Protein AF-A0A8S2Z5L6-F1 (afdb_monomer_lite)

pLDDT: mean 80.82, std 18.21, range [34.44, 97.81]

Radius of gyration: 19.52 Å; chains: 1; bounding box: 41×53×60 Å

Structure (mmCIF, N/CA/C/O backbone):
data_AF-A0A8S2Z5L6-F1
#
_entry.id   AF-A0A8S2Z5L6-F1
#
loop_
_atom_site.group_PDB
_atom_site.id
_atom_site.type_symbol
_atom_site.label_atom_id
_atom_site.label_alt_id
_atom_site.label_comp_id
_atom_site.label_asym_id
_atom_site.label_entity_id
_atom_site.label_seq_id
_atom_site.pdbx_PDB_ins_code
_atom_site.Cartn_x
_atom_site.Cartn_y
_atom_site.Cartn_z
_atom_site.occupancy
_atom_site.B_iso_or_equiv
_atom_site.auth_seq_id
_atom_site.auth_comp_id
_atom_site.auth_asym_id
_atom_site.auth_atom_id
_atom_site.pdbx_PDB_model_num
ATOM 1 N N . MET A 1 1 ? 10.406 -1.234 -2.426 1.00 42.19 1 MET A N 1
ATOM 2 C CA . MET A 1 1 ? 9.432 -0.131 -2.384 1.00 42.19 1 MET A CA 1
ATOM 3 C C . MET A 1 1 ? 9.607 0.578 -1.059 1.00 42.19 1 MET A C 1
ATOM 5 O O . MET A 1 1 ? 9.587 -0.111 -0.045 1.00 42.19 1 MET A O 1
ATOM 9 N N . SER A 1 2 ? 9.887 1.884 -1.085 1.00 38.84 2 SER A N 1
ATOM 10 C CA . SER A 1 2 ? 10.079 2.681 0.126 1.00 38.84 2 SER A CA 1
ATOM 11 C C . SER A 1 2 ? 8.952 3.668 0.305 1.00 38.84 2 SER A C 1
ATOM 13 O O . SER A 1 2 ? 8.712 4.474 -0.586 1.00 38.84 2 SER A O 1
ATOM 15 N N . VAL A 1 3 ? 8.268 3.589 1.445 1.00 44.12 3 VAL A N 1
ATOM 16 C CA . VAL A 1 3 ? 7.054 4.354 1.717 1.00 44.12 3 VAL A CA 1
ATOM 17 C C . VAL A 1 3 ? 7.203 5.098 3.050 1.00 44.12 3 VAL A C 1
ATOM 19 O O . VAL A 1 3 ? 7.199 4.486 4.115 1.00 44.12 3 VAL A O 1
ATOM 22 N N . ILE A 1 4 ? 7.339 6.427 3.014 1.00 43.84 4 ILE A N 1
ATOM 23 C CA . ILE A 1 4 ? 7.211 7.311 4.196 1.00 43.84 4 ILE A CA 1
ATOM 24 C C . ILE A 1 4 ? 5.857 8.011 4.182 1.00 43.84 4 ILE A C 1
ATOM 26 O O . ILE A 1 4 ? 5.378 8.333 3.116 1.00 43.84 4 ILE A O 1
ATOM 30 N N . SER A 1 5 ? 5.265 8.370 5.326 1.00 43.22 5 SER A N 1
ATOM 31 C CA . SER A 1 5 ? 4.208 9.397 5.337 1.00 43.22 5 SER A CA 1
ATOM 32 C C . SER A 1 5 ? 4.263 10.350 6.539 1.00 43.22 5 SER A C 1
ATOM 34 O O . SER A 1 5 ? 4.632 9.936 7.641 1.00 43.22 5 SER A O 1
ATOM 36 N N . GLN A 1 6 ? 3.838 11.617 6.375 1.00 38.56 6 GLN A N 1
ATOM 37 C CA . GLN A 1 6 ? 3.857 12.703 7.391 1.00 38.56 6 GLN A CA 1
ATOM 38 C C . GLN A 1 6 ? 2.446 13.221 7.753 1.00 38.56 6 GLN A C 1
ATOM 40 O O . GLN A 1 6 ? 1.768 13.722 6.888 1.00 38.56 6 GLN A O 1
ATOM 45 N N . SER A 1 7 ? 1.976 13.138 9.000 1.00 43.06 7 SER A N 1
ATOM 46 C CA . SER A 1 7 ? 0.548 13.284 9.397 1.00 43.06 7 SER A CA 1
ATOM 47 C C . SER A 1 7 ? 0.010 14.717 9.697 1.00 43.06 7 SER A C 1
ATOM 49 O O . SER A 1 7 ? 0.726 15.509 10.297 1.00 43.06 7 SER A O 1
ATOM 51 N N . SER A 1 8 ? -1.283 14.981 9.376 1.00 40.06 8 SER A N 1
ATOM 52 C CA . SER A 1 8 ? -2.145 16.157 9.739 1.00 40.06 8 SER A CA 1
ATOM 53 C C . SER A 1 8 ? -3.203 15.789 10.793 1.00 40.06 8 SER A C 1
ATOM 55 O O . SER A 1 8 ? -3.323 14.596 11.076 1.00 40.06 8 SER A O 1
ATOM 57 N N . PRO A 1 9 ? -4.017 16.738 11.322 1.00 42.56 9 PRO A N 1
ATOM 58 C CA . PRO A 1 9 ? -5.006 16.506 12.382 1.00 42.56 9 PRO A CA 1
ATOM 59 C C . PRO A 1 9 ? -6.151 15.505 12.119 1.00 42.56 9 PRO A C 1
ATOM 61 O O . PRO A 1 9 ? -6.973 15.325 13.013 1.00 42.56 9 PRO A O 1
ATOM 64 N N . PHE A 1 10 ? -6.241 14.847 10.959 1.00 48.53 10 PHE A N 1
ATOM 65 C CA . PHE A 1 10 ? -7.301 13.863 10.676 1.00 48.53 10 PHE A CA 1
ATOM 66 C C . PHE A 1 10 ? -6.763 12.430 10.594 1.00 48.53 10 PHE A C 1
ATOM 68 O O . PHE A 1 10 ? -5.659 12.220 10.079 1.00 48.53 10 PHE A O 1
ATOM 75 N N . ALA A 1 11 ? -7.545 11.477 11.122 1.00 55.22 11 ALA A N 1
ATOM 76 C CA . ALA A 1 11 ? -7.340 10.045 10.917 1.00 55.22 11 ALA A CA 1
ATOM 77 C C . ALA A 1 11 ? -7.534 9.708 9.437 1.00 55.22 11 ALA A C 1
ATOM 79 O O . ALA A 1 11 ? -8.255 10.429 8.757 1.00 55.22 11 ALA A O 1
ATOM 80 N N . ARG A 1 12 ? -6.844 8.683 8.941 1.00 70.00 12 ARG A N 1
ATOM 81 C CA . ARG A 1 12 ? -6.795 8.405 7.500 1.00 70.00 12 ARG A CA 1
ATOM 82 C C . ARG A 1 12 ? -6.611 6.944 7.206 1.00 70.00 12 ARG A C 1
ATOM 84 O O . ARG A 1 12 ? -5.711 6.319 7.776 1.00 70.00 12 ARG A O 1
ATOM 91 N N . GLN A 1 13 ? -7.443 6.455 6.298 1.00 73.88 13 GLN A N 1
ATOM 92 C CA . GLN A 1 13 ? -7.550 5.041 5.998 1.00 73.88 13 GLN A CA 1
ATOM 93 C C . GLN A 1 13 ? -6.941 4.679 4.647 1.00 73.88 13 GLN A C 1
ATOM 95 O O . GLN A 1 13 ? -7.121 5.357 3.632 1.00 73.88 13 GLN A O 1
ATOM 100 N N . PHE A 1 14 ? -6.221 3.565 4.653 1.00 82.88 14 PHE A N 1
ATOM 101 C CA . PHE A 1 14 ? -5.589 2.998 3.475 1.00 82.88 14 PHE A CA 1
ATOM 102 C C . PHE A 1 14 ? -5.749 1.491 3.503 1.00 82.88 14 PHE A C 1
ATOM 104 O O . PHE A 1 14 ? -5.557 0.884 4.561 1.00 82.88 14 PHE A O 1
ATOM 111 N N . LEU A 1 15 ? -6.017 0.897 2.347 1.00 78.94 15 LEU A N 1
ATOM 112 C CA . LEU A 1 15 ? -5.885 -0.541 2.147 1.00 78.94 15 LEU A CA 1
ATOM 113 C C . LEU A 1 15 ? -4.549 -0.813 1.482 1.00 78.94 15 LEU A C 1
ATOM 115 O O . LEU A 1 15 ? -4.172 -0.136 0.534 1.00 78.94 15 LEU A O 1
ATOM 119 N N . CYS A 1 16 ? -3.824 -1.788 2.002 1.00 86.62 16 CYS A N 1
ATOM 120 C CA . CYS A 1 16 ? -2.522 -2.177 1.500 1.00 86.62 16 CYS A CA 1
ATOM 121 C C . CYS A 1 16 ? -2.450 -3.697 1.470 1.00 86.62 16 CYS A C 1
ATOM 123 O O . CYS A 1 16 ? -2.758 -4.367 2.460 1.00 86.62 16 CYS A O 1
ATOM 125 N N . THR A 1 17 ? -2.072 -4.262 0.330 1.00 83.38 17 THR A N 1
ATOM 126 C CA . THR A 1 17 ? -1.821 -5.698 0.220 1.00 83.38 17 THR A CA 1
ATOM 127 C C . THR A 1 17 ? -0.569 -5.957 -0.592 1.00 83.38 17 THR A C 1
ATOM 129 O O . THR A 1 17 ? -0.400 -5.424 -1.686 1.00 83.38 17 THR A O 1
ATOM 132 N N . ILE A 1 18 ? 0.302 -6.801 -0.047 1.00 88.50 18 ILE A N 1
ATOM 133 C CA . ILE A 1 18 ? 1.470 -7.317 -0.749 1.00 88.50 18 ILE A CA 1
ATOM 134 C C . ILE A 1 18 ? 1.056 -8.585 -1.471 1.00 88.50 18 ILE A C 1
ATOM 136 O O . ILE A 1 18 ? 0.646 -9.558 -0.839 1.00 88.50 18 ILE A O 1
ATOM 140 N N . PHE A 1 19 ? 1.196 -8.576 -2.787 1.00 90.25 19 PHE A N 1
ATOM 141 C CA . PHE A 1 19 ? 0.978 -9.725 -3.641 1.00 90.25 19 PHE A CA 1
ATOM 142 C C . PHE A 1 19 ? 2.306 -10.307 -4.096 1.00 90.25 19 PHE A C 1
ATOM 144 O O . PHE A 1 19 ? 3.272 -9.580 -4.331 1.00 90.25 19 PHE A O 1
ATOM 151 N N . ALA A 1 20 ? 2.346 -11.622 -4.254 1.00 82.94 20 ALA A N 1
ATOM 152 C CA . ALA A 1 20 ? 3.476 -12.316 -4.844 1.00 82.94 20 ALA A CA 1
ATOM 153 C C . ALA A 1 20 ? 3.007 -13.381 -5.829 1.00 82.94 20 ALA A C 1
ATOM 155 O O . ALA A 1 20 ? 1.894 -13.907 -5.724 1.00 82.94 20 ALA A O 1
ATOM 156 N N . LYS A 1 21 ? 3.891 -13.748 -6.758 1.00 83.88 21 LYS A N 1
ATOM 157 C CA . LYS A 1 21 ? 3.688 -14.937 -7.582 1.00 83.88 21 LYS A CA 1
ATOM 158 C C . LYS A 1 21 ? 3.601 -16.181 -6.696 1.00 83.88 21 LYS A C 1
ATOM 160 O O . LYS A 1 21 ? 4.567 -16.547 -6.026 1.00 83.88 21 LYS A O 1
ATOM 165 N N . ARG A 1 22 ? 2.472 -16.882 -6.753 1.00 82.00 22 ARG A N 1
ATOM 166 C CA . ARG A 1 22 ? 2.322 -18.232 -6.218 1.00 82.00 22 ARG A CA 1
ATOM 167 C C . ARG A 1 22 ? 3.177 -19.176 -7.053 1.00 82.00 22 ARG A C 1
ATOM 169 O O . ARG A 1 22 ? 2.919 -19.394 -8.237 1.00 82.00 22 ARG A O 1
ATOM 176 N N . LEU A 1 23 ? 4.202 -19.740 -6.424 1.00 75.12 23 LEU A N 1
ATOM 177 C CA . LEU A 1 23 ? 4.931 -20.857 -7.004 1.00 75.12 23 LEU A CA 1
ATOM 178 C C . LEU A 1 23 ? 4.001 -22.071 -7.012 1.00 75.12 23 LEU A C 1
ATOM 180 O O . LEU A 1 23 ? 3.458 -22.458 -5.975 1.00 75.12 23 LEU A O 1
ATOM 184 N N . GLU A 1 24 ? 3.807 -22.664 -8.183 1.00 61.50 24 GLU A N 1
ATOM 185 C CA . GLU A 1 24 ? 3.268 -24.013 -8.251 1.00 61.50 24 GLU A CA 1
ATOM 186 C C . GLU A 1 24 ? 4.311 -24.940 -7.633 1.00 61.50 24 GLU A C 1
ATOM 188 O O . GLU A 1 24 ? 5.499 -24.871 -7.963 1.00 61.50 24 GLU A O 1
ATOM 193 N N . THR A 1 25 ? 3.888 -25.796 -6.704 1.00 46.75 25 THR A N 1
ATOM 194 C CA . THR A 1 25 ? 4.708 -26.937 -6.318 1.00 46.75 25 THR A CA 1
ATOM 195 C C . THR A 1 25 ? 4.920 -27.725 -7.603 1.00 46.75 25 THR A C 1
ATOM 197 O O . THR A 1 25 ? 3.960 -28.265 -8.149 1.00 46.75 25 THR A O 1
ATOM 200 N N . ILE A 1 26 ? 6.141 -27.720 -8.143 1.00 45.47 26 ILE A N 1
ATOM 201 C CA . ILE A 1 26 ? 6.462 -28.537 -9.309 1.00 45.47 26 ILE A CA 1
ATOM 202 C C . ILE A 1 26 ? 6.281 -29.982 -8.850 1.00 45.47 26 ILE A C 1
ATOM 204 O O . ILE A 1 26 ? 7.164 -30.558 -8.217 1.00 45.47 26 ILE A O 1
ATOM 208 N N . ASN A 1 27 ? 5.123 -30.569 -9.151 1.00 39.06 27 ASN A N 1
ATOM 209 C CA . ASN A 1 27 ? 5.008 -32.011 -9.211 1.00 39.06 27 ASN A CA 1
ATOM 210 C C . ASN A 1 27 ? 5.972 -32.427 -10.313 1.00 39.06 27 ASN A C 1
ATOM 212 O O . ASN A 1 27 ? 5.777 -32.128 -11.490 1.00 39.06 27 ASN A O 1
ATOM 216 N N . TYR A 1 28 ? 7.074 -33.026 -9.888 1.00 37.97 28 TYR A N 1
ATOM 217 C CA . TYR A 1 28 ? 8.178 -33.457 -10.721 1.00 37.97 28 TYR A CA 1
ATOM 218 C C . TYR A 1 28 ? 7.718 -34.620 -11.601 1.00 37.97 28 TYR A C 1
ATOM 220 O O . TYR A 1 28 ? 8.159 -35.723 -11.357 1.00 37.97 28 TYR A O 1
ATOM 228 N N . HIS A 1 29 ? 6.796 -34.432 -12.551 1.00 36.66 29 HIS A N 1
ATOM 229 C CA . HIS A 1 29 ? 6.425 -35.399 -13.593 1.00 36.66 29 HIS A CA 1
ATOM 230 C C . HIS A 1 29 ? 5.796 -34.656 -14.790 1.00 36.66 29 HIS A C 1
ATOM 232 O O . HIS A 1 29 ? 4.610 -34.361 -14.822 1.00 36.66 29 HIS A O 1
ATOM 238 N N . SER A 1 30 ? 6.659 -34.346 -15.762 1.00 38.56 30 SER A N 1
ATOM 239 C CA . SER A 1 30 ? 6.435 -34.259 -17.215 1.00 38.56 30 SER A CA 1
ATOM 240 C C . SER A 1 30 ? 5.036 -33.888 -17.761 1.00 38.56 30 SER A C 1
ATOM 242 O O . SER A 1 30 ? 4.102 -34.677 -17.641 1.00 38.56 30 SER A O 1
ATOM 244 N N . ARG A 1 31 ? 4.956 -32.845 -18.604 1.00 37.59 31 ARG A N 1
ATOM 245 C CA . ARG A 1 31 ? 4.872 -32.949 -20.087 1.00 37.59 31 ARG A CA 1
ATOM 246 C C . ARG A 1 31 ? 4.429 -31.624 -20.736 1.00 37.59 31 ARG A C 1
ATOM 248 O O . ARG A 1 31 ? 3.404 -31.065 -20.383 1.00 37.59 31 ARG A O 1
ATOM 255 N N . PHE A 1 32 ? 5.218 -31.218 -21.734 1.00 43.44 32 PHE A N 1
ATOM 256 C CA . PHE A 1 32 ? 4.865 -30.490 -22.961 1.00 43.44 32 PHE A CA 1
ATOM 257 C C . PHE A 1 32 ? 3.908 -29.290 -22.871 1.00 43.44 32 PHE A C 1
ATOM 259 O O . PHE A 1 32 ? 2.694 -29.447 -22.940 1.00 43.44 32 PHE A O 1
ATOM 266 N N . TYR A 1 33 ? 4.480 -28.083 -22.935 1.00 34.44 33 TYR A N 1
ATOM 267 C CA . TYR A 1 33 ? 3.805 -26.941 -23.552 1.00 34.44 33 TYR A CA 1
ATOM 268 C C . TYR A 1 33 ? 4.494 -26.563 -24.866 1.00 34.44 33 TYR A C 1
ATOM 270 O O . TYR A 1 33 ? 5.713 -26.422 -24.951 1.00 34.44 33 TYR A O 1
ATOM 278 N N . SER A 1 34 ? 3.654 -26.480 -25.894 1.00 36.22 34 SER A N 1
ATOM 279 C CA . SER A 1 34 ? 3.947 -26.270 -27.306 1.00 36.22 34 SER A CA 1
ATOM 280 C C . SER A 1 34 ? 4.820 -25.039 -27.568 1.00 36.22 34 SER A C 1
ATOM 282 O O . SER A 1 34 ? 4.439 -23.909 -27.263 1.00 36.22 34 SER A O 1
ATOM 284 N N . GLN A 1 35 ? 5.958 -25.260 -28.226 1.00 41.81 35 GLN A N 1
ATOM 285 C CA . GLN A 1 35 ? 6.733 -24.226 -28.908 1.00 41.81 35 GLN A CA 1
ATOM 286 C C . GLN A 1 35 ? 5.887 -23.667 -30.058 1.00 41.81 35 GLN A C 1
ATOM 288 O O . GLN A 1 35 ? 5.548 -24.432 -30.950 1.00 41.81 35 GLN A O 1
ATOM 293 N N . ASN A 1 36 ? 5.486 -22.389 -29.995 1.00 38.47 36 ASN A N 1
ATOM 294 C CA . ASN A 1 36 ? 5.224 -21.518 -31.167 1.00 38.47 36 ASN A CA 1
ATOM 295 C C . ASN A 1 36 ? 4.832 -20.054 -30.819 1.00 38.47 36 ASN A C 1
ATOM 297 O O . ASN A 1 36 ? 4.349 -19.330 -31.683 1.00 38.47 36 ASN A O 1
ATOM 301 N N . LYS A 1 37 ? 5.080 -19.570 -29.587 1.00 43.06 37 LYS A N 1
ATOM 302 C CA . LYS A 1 37 ? 4.916 -18.143 -29.197 1.00 43.06 37 LYS A CA 1
ATOM 303 C C . LYS A 1 37 ? 6.221 -17.414 -28.817 1.00 43.06 37 LYS A C 1
ATOM 305 O O . LYS A 1 37 ? 6.211 -16.226 -28.530 1.00 43.06 37 LYS A O 1
ATOM 310 N N . ALA A 1 38 ? 7.356 -18.113 -28.834 1.00 44.66 38 ALA A N 1
ATOM 311 C CA . ALA A 1 38 ? 8.557 -17.724 -28.088 1.00 44.66 38 ALA A CA 1
ATOM 312 C C . ALA A 1 38 ? 9.414 -16.587 -28.686 1.00 44.66 38 ALA A C 1
ATOM 314 O O . ALA A 1 38 ? 10.340 -16.124 -28.028 1.00 44.66 38 ALA A O 1
ATOM 315 N N . THR A 1 39 ? 9.175 -16.136 -29.919 1.00 43.47 39 THR A N 1
ATOM 316 C CA . THR A 1 39 ? 10.103 -15.205 -30.590 1.00 43.47 39 THR A CA 1
ATOM 317 C C . THR A 1 39 ? 9.768 -13.727 -30.395 1.00 43.47 39 THR A C 1
ATOM 319 O O . THR A 1 39 ? 10.690 -12.918 -30.362 1.00 43.47 39 THR A O 1
ATOM 322 N N . VAL A 1 40 ? 8.494 -13.363 -30.204 1.00 44.53 40 VAL A N 1
ATOM 323 C CA . VAL A 1 40 ? 8.085 -11.964 -29.944 1.00 44.53 40 VAL A CA 1
ATOM 324 C C . VAL A 1 40 ? 8.117 -11.645 -28.443 1.00 44.53 40 VAL A C 1
ATOM 326 O O . VAL A 1 40 ? 8.618 -10.590 -28.055 1.00 44.53 40 VAL A O 1
ATOM 329 N N . ASP A 1 41 ? 7.692 -12.591 -27.596 1.00 49.31 41 ASP A N 1
ATOM 330 C CA . ASP A 1 41 ? 7.699 -12.436 -26.133 1.00 49.31 41 ASP A CA 1
ATOM 331 C C . ASP A 1 41 ? 9.117 -12.230 -25.570 1.00 49.31 41 ASP A C 1
ATOM 333 O O . ASP A 1 41 ? 9.315 -11.398 -24.688 1.00 49.31 41 ASP A O 1
ATOM 337 N N . ASN A 1 42 ? 10.134 -12.901 -26.125 1.00 49.69 42 ASN A N 1
ATOM 338 C CA . ASN A 1 42 ? 11.508 -12.804 -25.620 1.00 49.69 42 ASN A CA 1
ATOM 339 C C . ASN A 1 42 ? 12.142 -11.412 -25.798 1.00 49.69 42 ASN A C 1
ATOM 341 O O . ASN A 1 42 ? 12.935 -10.995 -24.956 1.00 49.69 42 ASN A O 1
ATOM 345 N N . ALA A 1 43 ? 11.806 -10.674 -26.863 1.00 51.12 43 ALA A N 1
ATOM 346 C CA . ALA A 1 43 ? 12.366 -9.340 -27.102 1.00 51.12 43 ALA A CA 1
ATOM 347 C C . ALA A 1 43 ? 11.725 -8.277 -26.194 1.00 51.12 43 ALA A C 1
ATOM 349 O O . ALA A 1 43 ? 12.424 -7.434 -25.636 1.00 51.12 43 ALA A O 1
ATOM 350 N N . GLN A 1 44 ? 10.406 -8.352 -25.985 1.00 50.66 44 GLN A N 1
ATOM 351 C CA . GLN A 1 44 ? 9.687 -7.458 -25.070 1.00 50.66 44 GLN A CA 1
ATOM 352 C C . GLN A 1 44 ? 9.998 -7.757 -23.598 1.00 50.66 44 GLN A C 1
ATOM 354 O O . GLN A 1 44 ? 10.045 -6.842 -22.778 1.00 50.66 44 GLN A O 1
ATOM 359 N N . GLN A 1 45 ? 10.244 -9.022 -23.251 1.00 54.59 45 GLN A N 1
ATOM 360 C CA . GLN A 1 45 ? 10.644 -9.424 -21.903 1.00 54.59 45 GLN A CA 1
ATOM 361 C C . GLN A 1 45 ? 12.095 -9.028 -21.578 1.00 54.59 45 GLN A C 1
ATOM 363 O O . GLN A 1 45 ? 12.418 -8.812 -20.415 1.00 54.59 45 GLN A O 1
ATOM 368 N N . ALA A 1 46 ? 12.959 -8.855 -22.587 1.00 60.06 46 ALA A N 1
ATOM 369 C CA . ALA A 1 46 ? 14.316 -8.334 -22.402 1.00 60.06 46 ALA A CA 1
ATOM 370 C C . ALA A 1 46 ? 14.358 -6.824 -22.080 1.00 60.06 46 ALA A C 1
ATOM 372 O O . ALA A 1 46 ? 15.342 -6.355 -21.510 1.00 60.06 46 ALA A O 1
ATOM 373 N N . GLN A 1 47 ? 13.309 -6.067 -22.426 1.00 78.00 47 GLN A N 1
ATOM 374 C CA . GLN A 1 47 ? 13.229 -4.617 -22.202 1.00 78.00 47 GLN A CA 1
ATOM 375 C C . GLN A 1 47 ? 12.725 -4.241 -20.796 1.00 78.00 47 GLN A C 1
ATOM 377 O O . GLN A 1 47 ? 13.098 -3.189 -20.283 1.00 78.00 47 GLN A O 1
ATOM 382 N N . TYR A 1 48 ? 11.896 -5.084 -20.171 1.00 89.50 48 TYR A N 1
ATOM 383 C CA . TYR A 1 48 ? 11.178 -4.771 -18.930 1.00 89.50 48 TYR A CA 1
ATOM 384 C C . TYR A 1 48 ? 11.508 -5.784 -17.826 1.00 89.50 48 TYR A C 1
ATOM 386 O O . TYR A 1 48 ? 11.168 -6.963 -17.936 1.00 89.50 48 TYR A O 1
ATOM 394 N N . ARG A 1 49 ? 12.167 -5.340 -16.748 1.00 91.81 49 ARG A N 1
ATOM 395 C CA . ARG A 1 49 ? 12.612 -6.200 -15.637 1.00 91.81 49 ARG A CA 1
ATOM 396 C C . ARG A 1 49 ? 11.552 -6.363 -14.549 1.00 91.81 49 ARG A C 1
ATOM 398 O O . ARG A 1 49 ? 11.550 -7.378 -13.841 1.00 91.81 49 ARG A O 1
ATOM 405 N N . PHE A 1 50 ? 10.698 -5.361 -14.380 1.00 92.88 50 PHE A N 1
ATOM 406 C CA . PHE A 1 50 ? 9.757 -5.263 -13.269 1.00 92.88 50 PHE A CA 1
ATOM 407 C C . PHE A 1 50 ? 8.296 -5.390 -13.696 1.00 92.88 50 PHE A C 1
ATOM 409 O O . PHE A 1 50 ? 7.439 -5.437 -12.826 1.00 92.88 50 PHE A O 1
ATOM 416 N N . SER A 1 51 ? 7.996 -5.484 -14.995 1.00 93.25 51 SER A N 1
ATOM 417 C CA . SER A 1 51 ? 6.639 -5.739 -15.492 1.00 93.25 51 SER A CA 1
ATOM 418 C C . SER A 1 51 ? 6.604 -6.764 -16.628 1.00 93.25 51 SER A C 1
ATOM 420 O O . SER A 1 51 ? 7.406 -6.734 -17.564 1.00 93.25 51 SER A O 1
ATOM 422 N N . LEU A 1 52 ? 5.620 -7.653 -16.576 1.00 91.25 52 LEU A N 1
ATOM 423 C CA . LEU A 1 52 ? 5.323 -8.656 -17.587 1.00 91.25 52 LEU A CA 1
ATOM 424 C C . LEU A 1 52 ? 4.517 -8.052 -18.750 1.00 91.25 52 LEU A C 1
ATOM 426 O O . LEU A 1 52 ? 3.760 -7.093 -18.555 1.00 91.25 52 LEU A O 1
ATOM 430 N N . PRO A 1 53 ? 4.644 -8.619 -19.964 1.00 81.88 53 PRO A N 1
ATOM 431 C CA . PRO A 1 53 ? 3.796 -8.246 -21.089 1.00 81.88 53 PRO A CA 1
ATOM 432 C C . PRO A 1 53 ? 2.346 -8.682 -20.812 1.00 81.88 53 PRO A C 1
ATOM 434 O O . PRO A 1 53 ? 2.010 -9.860 -20.890 1.00 81.88 53 PRO A O 1
ATOM 437 N N . ASN A 1 54 ? 1.484 -7.729 -20.455 1.00 77.56 54 ASN A N 1
ATOM 438 C CA . ASN A 1 54 ? 0.039 -7.916 -20.297 1.00 77.56 54 ASN A CA 1
ATOM 439 C C . ASN A 1 54 ? -0.681 -6.617 -20.716 1.00 77.56 54 ASN A C 1
ATOM 441 O O . ASN A 1 54 ? -0.138 -5.524 -20.555 1.00 77.56 54 ASN A O 1
ATOM 445 N N . VAL A 1 55 ? -1.885 -6.750 -21.276 1.00 77.94 55 VAL A N 1
ATOM 446 C CA . VAL A 1 55 ? -2.657 -5.729 -22.007 1.00 77.94 55 VAL A CA 1
ATOM 447 C C . VAL A 1 55 ? -3.150 -4.550 -21.1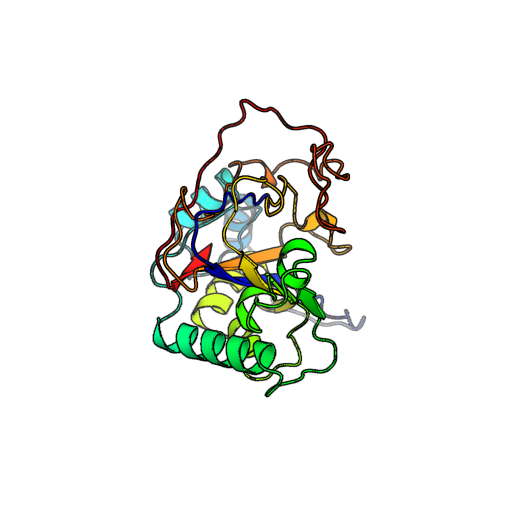62 1.00 77.94 55 VAL A C 1
ATOM 449 O O . VAL A 1 55 ? -3.664 -3.587 -21.722 1.00 77.94 55 VAL A O 1
ATOM 452 N N . ILE A 1 56 ? -3.033 -4.610 -19.833 1.00 92.69 56 ILE A N 1
ATOM 453 C CA . ILE A 1 56 ? -3.557 -3.564 -18.942 1.00 92.69 56 ILE A CA 1
ATOM 454 C C . ILE A 1 56 ? -2.646 -2.334 -18.883 1.00 92.69 56 ILE A C 1
ATOM 456 O O . ILE A 1 56 ? -3.145 -1.209 -18.884 1.00 92.69 56 ILE A O 1
ATOM 460 N N . LEU A 1 57 ? -1.326 -2.529 -18.808 1.00 92.12 57 LEU A N 1
ATOM 461 C CA . LEU A 1 57 ? -0.369 -1.425 -18.738 1.00 92.12 57 LEU A CA 1
ATOM 462 C C . LEU A 1 57 ? 0.027 -0.968 -20.143 1.00 92.12 57 LEU A C 1
ATOM 464 O O . LEU A 1 57 ? 0.509 -1.766 -20.946 1.00 92.12 57 LEU A O 1
ATOM 468 N N . SER A 1 58 ? -0.111 0.332 -20.404 1.00 93.00 58 SER A N 1
ATOM 469 C CA . SER A 1 58 ? 0.505 0.970 -21.575 1.00 93.00 58 SER A CA 1
ATOM 470 C C . SER A 1 58 ? 2.033 0.901 -21.508 1.00 93.00 58 SER A C 1
ATOM 472 O O . SER A 1 58 ? 2.618 0.755 -20.430 1.00 93.00 58 SER A O 1
ATOM 474 N N . ASP A 1 59 ? 2.690 1.038 -22.658 1.00 92.50 59 ASP A N 1
ATOM 475 C CA . ASP A 1 59 ? 4.151 1.052 -22.730 1.00 92.50 59 ASP A CA 1
ATOM 476 C C . ASP A 1 59 ? 4.734 2.205 -21.895 1.00 92.50 59 ASP A C 1
ATOM 478 O O . ASP A 1 59 ? 5.662 1.997 -21.116 1.00 92.50 59 ASP A O 1
ATOM 482 N N . GLU A 1 60 ? 4.107 3.387 -21.924 1.00 93.94 60 GLU A N 1
ATOM 483 C CA . GLU A 1 60 ? 4.512 4.539 -21.112 1.00 93.94 60 GLU A CA 1
ATOM 484 C C . GLU A 1 60 ? 4.414 4.257 -19.606 1.00 93.94 60 GLU A C 1
ATOM 486 O O . GLU A 1 60 ? 5.295 4.646 -18.834 1.00 93.94 60 GLU A O 1
ATOM 491 N N . GLN A 1 61 ? 3.363 3.560 -19.164 1.00 95.25 61 GLN A N 1
ATOM 492 C CA . GLN A 1 61 ? 3.221 3.167 -17.758 1.00 95.25 61 GLN A CA 1
ATOM 493 C C . GLN A 1 61 ? 4.291 2.156 -17.347 1.00 95.25 61 GLN A C 1
ATOM 495 O O . GLN A 1 61 ? 4.847 2.281 -16.255 1.00 95.25 61 GLN A O 1
ATOM 500 N N . ARG A 1 62 ? 4.612 1.190 -18.215 1.00 94.94 62 ARG A N 1
ATOM 501 C CA . ARG A 1 62 ? 5.680 0.212 -17.962 1.00 94.94 62 ARG A CA 1
ATOM 502 C C . ARG A 1 62 ? 7.037 0.899 -17.875 1.00 94.94 62 ARG A C 1
ATOM 504 O O . ARG A 1 62 ? 7.738 0.703 -16.889 1.00 94.94 62 ARG A O 1
ATOM 511 N N . GLN A 1 63 ? 7.372 1.769 -18.828 1.00 95.00 63 GLN A N 1
ATOM 512 C CA . GLN A 1 63 ? 8.610 2.559 -18.800 1.00 95.00 63 GLN A CA 1
ATOM 513 C C . GLN A 1 63 ? 8.704 3.436 -17.545 1.00 95.00 63 GLN A C 1
ATOM 515 O O . GLN A 1 63 ? 9.759 3.514 -16.913 1.00 95.00 63 GLN A O 1
ATOM 520 N N . SER A 1 64 ? 7.597 4.071 -17.146 1.00 95.19 64 SER A N 1
ATOM 521 C CA . SER A 1 64 ? 7.538 4.849 -15.907 1.00 95.19 64 SER A CA 1
ATOM 522 C C . SER A 1 64 ? 7.799 3.975 -14.679 1.00 95.19 64 SER A C 1
ATOM 524 O O . SER A 1 64 ? 8.580 4.371 -13.813 1.00 95.19 64 SER A O 1
ATOM 526 N N . TYR A 1 65 ? 7.210 2.778 -14.610 1.00 95.75 65 TYR A N 1
ATOM 527 C CA . TYR A 1 65 ? 7.433 1.857 -13.498 1.00 95.75 65 TYR A CA 1
ATOM 528 C C . TYR A 1 65 ? 8.879 1.346 -13.454 1.00 95.75 65 TYR A C 1
ATOM 530 O O . TYR A 1 65 ? 9.479 1.377 -12.387 1.00 95.75 65 TYR A O 1
ATOM 538 N N . GLU A 1 66 ? 9.482 0.968 -14.587 1.00 94.75 66 GLU A N 1
ATOM 539 C CA . GLU A 1 66 ? 10.904 0.572 -14.643 1.00 94.75 66 GLU A CA 1
ATOM 540 C C . GLU A 1 66 ? 11.839 1.686 -14.159 1.00 94.75 66 GLU A C 1
ATOM 542 O O . GLU A 1 66 ? 12.853 1.427 -13.517 1.00 94.75 66 GLU A O 1
ATOM 547 N N . LYS A 1 67 ? 11.513 2.945 -14.471 1.00 95.19 67 LYS A N 1
ATOM 548 C CA . LYS A 1 67 ? 12.319 4.096 -14.057 1.00 95.19 67 LYS A CA 1
ATOM 549 C C . LYS A 1 67 ? 12.120 4.429 -12.580 1.00 95.19 67 LYS A C 1
ATOM 551 O O . LYS A 1 67 ? 13.082 4.694 -11.863 1.00 95.19 67 LYS A O 1
ATOM 556 N N . ASN A 1 68 ? 10.871 4.463 -12.125 1.00 94.81 68 ASN A N 1
ATOM 557 C CA . ASN A 1 68 ? 10.506 5.075 -10.849 1.00 94.81 68 ASN A CA 1
ATOM 558 C C . ASN A 1 68 ? 10.276 4.046 -9.733 1.00 94.81 68 ASN A C 1
ATOM 560 O O . ASN A 1 68 ? 10.549 4.348 -8.571 1.00 94.81 68 ASN A O 1
ATOM 564 N N . GLY A 1 69 ? 9.829 2.836 -10.067 1.00 94.69 69 GLY A N 1
ATOM 565 C CA . GLY A 1 69 ? 9.511 1.757 -9.127 1.00 94.69 69 GLY A CA 1
ATOM 566 C C . GLY A 1 69 ? 8.123 1.838 -8.493 1.00 94.69 69 GLY A C 1
ATOM 567 O O . GLY A 1 69 ? 7.898 1.194 -7.472 1.00 94.69 69 GLY A O 1
ATOM 568 N N . PHE A 1 70 ? 7.233 2.668 -9.042 1.00 95.50 70 PHE A N 1
ATOM 569 C CA . PHE A 1 70 ? 5.837 2.810 -8.624 1.00 95.50 70 PHE A CA 1
ATOM 570 C C . PHE A 1 70 ? 4.981 3.331 -9.788 1.00 95.50 70 PHE A C 1
ATOM 572 O O . PHE A 1 70 ? 5.509 3.929 -10.732 1.00 95.50 70 PHE A O 1
ATOM 579 N N . LEU A 1 71 ? 3.661 3.144 -9.711 1.00 95.75 71 LEU A N 1
ATOM 580 C CA . LEU A 1 71 ? 2.697 3.664 -10.682 1.00 95.75 71 LEU A CA 1
ATOM 581 C C . LEU A 1 71 ? 1.422 4.095 -9.961 1.00 95.75 71 LEU A C 1
ATOM 583 O O . LEU A 1 71 ? 0.799 3.279 -9.311 1.00 95.75 71 LEU A O 1
ATOM 587 N N . VAL A 1 72 ? 0.984 5.343 -10.142 1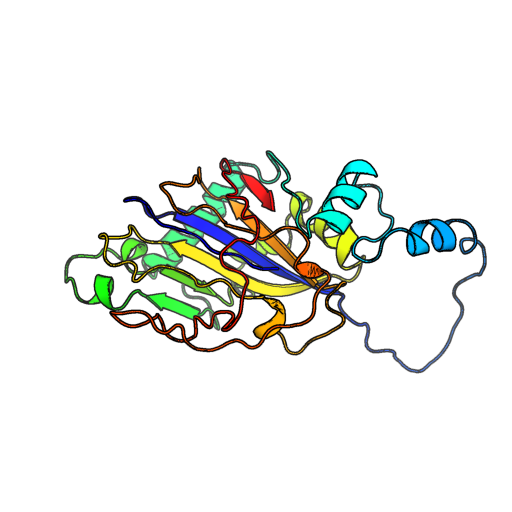.00 96.25 72 VAL A N 1
ATOM 588 C CA . VAL A 1 72 ? -0.302 5.799 -9.591 1.00 96.25 72 VAL A CA 1
ATOM 589 C C . VAL A 1 72 ? -1.411 5.610 -10.621 1.00 96.25 72 VAL A C 1
ATOM 591 O O . VAL A 1 72 ? -1.352 6.180 -11.716 1.00 96.25 72 VAL A O 1
ATOM 594 N N . VAL A 1 73 ? -2.454 4.870 -10.254 1.00 96.81 73 VAL A N 1
ATOM 595 C CA . VAL A 1 73 ? -3.662 4.662 -11.055 1.00 96.81 73 VAL A CA 1
ATOM 596 C C . VAL A 1 73 ? -4.815 5.450 -10.440 1.00 96.81 73 VAL A C 1
ATOM 598 O O . VAL A 1 73 ? -5.204 5.259 -9.289 1.00 96.81 73 VAL A O 1
ATOM 601 N N . ARG A 1 74 ? -5.369 6.386 -11.213 1.00 96.25 74 ARG A N 1
ATOM 602 C CA . ARG A 1 74 ? -6.456 7.256 -10.749 1.00 96.25 74 ARG A CA 1
ATOM 603 C C . ARG A 1 74 ? -7.805 6.555 -10.881 1.00 96.25 74 ARG A C 1
ATOM 605 O O . ARG A 1 74 ? -8.028 5.871 -11.874 1.00 96.25 74 ARG A O 1
ATOM 612 N N . ASN A 1 75 ? -8.714 6.817 -9.938 1.00 94.31 75 ASN A N 1
ATOM 613 C CA . ASN A 1 75 ? -10.102 6.336 -9.964 1.00 94.31 75 ASN A CA 1
ATOM 614 C C . ASN A 1 75 ? -10.207 4.812 -10.165 1.00 94.31 75 ASN A C 1
ATOM 616 O O . ASN A 1 75 ? -11.030 4.348 -10.954 1.00 94.31 75 ASN A O 1
ATOM 620 N N . LEU A 1 76 ? -9.333 4.043 -9.508 1.00 97.12 76 LEU A N 1
ATOM 621 C CA . LEU A 1 76 ? -9.269 2.599 -9.696 1.00 97.12 76 LEU A CA 1
ATOM 622 C C . LEU A 1 76 ? -10.372 1.882 -8.916 1.00 97.12 76 LEU A C 1
ATOM 624 O O . LEU A 1 76 ? -11.078 1.047 -9.482 1.00 97.12 76 LEU A O 1
ATOM 628 N N . VAL A 1 77 ? -10.533 2.232 -7.638 1.00 97.81 77 VAL A N 1
ATOM 629 C CA . VAL A 1 77 ? -11.533 1.634 -6.747 1.00 97.81 77 VAL A CA 1
ATOM 630 C C . VAL A 1 77 ? -12.679 2.615 -6.537 1.00 97.81 77 VAL A C 1
ATOM 632 O O . VAL A 1 77 ? -12.474 3.756 -6.128 1.00 97.81 77 VAL A O 1
ATOM 635 N N . ALA A 1 78 ? -13.898 2.164 -6.822 1.00 97.25 78 ALA A N 1
ATOM 636 C CA . ALA A 1 78 ? -15.088 2.997 -6.705 1.00 97.25 78 ALA A CA 1
ATOM 637 C C . ALA A 1 78 ? -15.391 3.354 -5.231 1.00 97.25 78 ALA A C 1
ATOM 639 O O . ALA A 1 78 ? -15.246 2.481 -4.363 1.00 97.25 78 ALA A O 1
ATOM 640 N N . PRO A 1 79 ? -15.850 4.584 -4.926 1.00 94.75 79 PRO A N 1
ATOM 641 C CA . PRO A 1 79 ? -16.147 5.014 -3.557 1.00 94.75 79 PRO A CA 1
ATOM 642 C C . PRO A 1 79 ? -17.090 4.073 -2.802 1.00 94.75 79 PRO A C 1
ATOM 644 O O . PRO A 1 79 ? -16.883 3.799 -1.622 1.00 94.75 79 PRO A O 1
ATOM 647 N N . GLU A 1 80 ? -18.079 3.495 -3.484 1.00 96.50 80 GLU A N 1
ATOM 648 C CA . GLU A 1 80 ? -19.066 2.592 -2.886 1.00 96.50 80 GLU A CA 1
ATOM 649 C C . GLU A 1 80 ? -18.414 1.316 -2.340 1.00 96.50 80 GLU A C 1
ATOM 651 O O . GLU A 1 80 ? -18.838 0.795 -1.309 1.00 96.50 80 GLU A O 1
ATOM 656 N N . LYS A 1 81 ? -17.350 0.826 -2.993 1.00 96.50 81 LYS A N 1
ATOM 657 C CA . LYS A 1 81 ? -16.566 -0.322 -2.509 1.00 96.50 81 LYS A CA 1
ATOM 658 C C . LYS A 1 81 ? -15.744 0.055 -1.277 1.00 96.50 81 LYS A C 1
ATOM 660 O O . LYS A 1 81 ? -15.639 -0.740 -0.347 1.00 96.50 81 LYS A O 1
ATOM 665 N N . LEU A 1 82 ? -15.206 1.275 -1.238 1.00 96.38 82 LEU A N 1
ATOM 666 C CA . LEU A 1 82 ? -14.430 1.775 -0.099 1.00 96.38 82 LEU A CA 1
ATOM 667 C C . LEU A 1 82 ? -15.293 1.943 1.155 1.00 96.38 82 LEU A C 1
ATOM 669 O O . LEU A 1 82 ? -14.831 1.624 2.252 1.00 96.38 82 LEU A O 1
ATOM 673 N N . GLU A 1 83 ? -16.553 2.365 1.007 1.00 95.56 83 GLU A N 1
ATOM 674 C CA . GLU A 1 83 ? -17.493 2.458 2.133 1.00 95.56 83 GLU A CA 1
ATOM 675 C C . GLU A 1 83 ? -17.748 1.104 2.805 1.00 95.56 83 GLU A C 1
ATOM 677 O O . GLU A 1 83 ? -17.876 1.035 4.030 1.00 95.56 83 GLU A O 1
ATOM 682 N N . VAL A 1 84 ? -17.765 0.010 2.036 1.00 96.62 84 VAL A N 1
ATOM 683 C CA . VAL A 1 84 ? -17.896 -1.346 2.592 1.00 96.62 84 VAL A CA 1
ATOM 684 C C . VAL A 1 84 ? -16.718 -1.663 3.515 1.00 96.62 84 VAL A C 1
ATOM 686 O O . VAL A 1 84 ? -16.923 -2.099 4.652 1.00 96.62 84 VAL A O 1
ATOM 689 N N . PHE A 1 85 ? -15.490 -1.386 3.070 1.00 96.50 85 PHE A N 1
ATOM 690 C CA . PHE A 1 85 ? -14.286 -1.625 3.869 1.00 96.50 85 PHE A CA 1
ATOM 691 C C . PHE A 1 85 ? -14.215 -0.713 5.097 1.00 96.50 85 PHE A C 1
ATOM 693 O O . PHE A 1 85 ? -13.867 -1.177 6.183 1.00 96.50 85 PHE A O 1
ATOM 700 N N . ARG A 1 86 ? -14.614 0.558 4.961 1.00 94.19 86 ARG A N 1
ATOM 701 C CA . ARG A 1 86 ? -14.690 1.509 6.080 1.00 94.19 86 ARG A CA 1
ATOM 702 C C . ARG A 1 86 ? -15.670 1.039 7.147 1.00 94.19 86 ARG A C 1
ATOM 704 O O . ARG A 1 86 ? -15.325 0.999 8.326 1.00 94.19 86 ARG A O 1
ATOM 711 N N . LYS A 1 87 ? -16.872 0.626 6.744 1.00 94.75 87 LYS A N 1
ATOM 712 C CA . LYS A 1 87 ? -17.877 0.101 7.673 1.00 94.75 87 LYS A CA 1
ATOM 713 C C . LYS A 1 87 ? -17.379 -1.160 8.378 1.00 94.75 87 LYS A C 1
ATOM 715 O O . LYS A 1 87 ? -17.509 -1.271 9.595 1.00 94.75 87 LYS A O 1
ATOM 720 N N . ARG A 1 88 ? -16.754 -2.086 7.643 1.00 95.94 88 ARG A N 1
ATOM 721 C CA . ARG A 1 88 ? -16.166 -3.292 8.241 1.00 95.94 88 ARG A CA 1
ATOM 722 C C . ARG A 1 88 ? -15.068 -2.951 9.250 1.00 95.94 88 ARG A C 1
ATOM 724 O O . ARG A 1 88 ? -15.048 -3.531 10.331 1.00 95.94 88 ARG A O 1
ATOM 731 N N . PHE A 1 89 ? -14.202 -1.987 8.942 1.00 93.38 89 PHE A N 1
ATOM 732 C CA . PHE A 1 89 ? -13.200 -1.491 9.884 1.00 93.38 89 PHE A CA 1
ATOM 733 C C . PHE A 1 89 ? -13.842 -0.931 11.161 1.00 93.38 89 PHE A C 1
ATOM 735 O O . PHE A 1 89 ? -13.421 -1.288 12.258 1.00 93.38 89 PHE A O 1
ATOM 742 N N . GLN A 1 90 ? -14.907 -0.134 11.051 1.00 91.06 90 GLN A N 1
ATOM 743 C CA . GLN A 1 90 ? -15.656 0.374 12.210 1.00 91.06 90 GLN A CA 1
ATOM 744 C C . GLN A 1 90 ? -16.278 -0.751 13.051 1.00 91.06 90 GLN A C 1
ATOM 746 O O . GLN A 1 90 ? -16.243 -0.708 14.285 1.00 91.06 90 GLN A O 1
ATOM 751 N N . ASP A 1 91 ? -16.816 -1.786 12.408 1.00 93.62 91 ASP A N 1
ATOM 752 C CA . ASP A 1 91 ? -17.364 -2.952 13.104 1.00 93.62 91 ASP A CA 1
ATOM 753 C C . ASP A 1 91 ? -16.270 -3.738 13.855 1.00 93.62 91 ASP A C 1
ATOM 755 O O . ASP A 1 91 ? -16.506 -4.191 14.979 1.00 93.62 91 ASP A O 1
ATOM 759 N N . VAL A 1 92 ? -15.055 -3.833 13.302 1.00 92.31 92 VAL A N 1
ATOM 760 C CA . VAL A 1 92 ? -13.878 -4.373 14.012 1.00 92.31 92 VAL A CA 1
ATOM 761 C C . VAL A 1 92 ? -13.486 -3.464 15.181 1.00 92.31 92 VAL A C 1
ATOM 763 O O . VAL A 1 92 ? -13.286 -3.941 16.300 1.00 92.31 92 VAL A O 1
ATOM 766 N N . CYS A 1 93 ? -13.441 -2.147 14.968 1.00 87.56 93 CYS A N 1
ATOM 767 C CA . CYS A 1 93 ? -13.054 -1.171 15.988 1.00 87.56 93 CYS A CA 1
ATOM 768 C C . CYS A 1 93 ? -13.998 -1.141 17.194 1.00 87.56 93 CYS A C 1
ATOM 770 O O . CYS A 1 93 ? -13.555 -0.980 18.331 1.00 87.56 93 CYS A O 1
ATOM 772 N N . THR A 1 94 ? -15.297 -1.325 16.955 1.00 88.00 94 THR A N 1
ATOM 773 C CA . THR A 1 94 ? -16.324 -1.411 18.007 1.00 88.00 94 THR A CA 1
ATOM 774 C C . THR A 1 94 ? -16.451 -2.809 18.617 1.00 88.00 94 THR A C 1
ATOM 776 O O . THR A 1 94 ? -17.219 -3.004 19.557 1.00 88.00 94 THR A O 1
ATOM 779 N N . GLY A 1 95 ? -15.702 -3.793 18.111 1.00 89.31 95 GLY A N 1
ATOM 780 C CA . GLY A 1 95 ? -15.726 -5.174 18.588 1.00 89.31 95 GLY A CA 1
ATOM 781 C C . GLY A 1 95 ? -16.962 -5.976 18.171 1.00 89.31 95 GLY A C 1
ATOM 782 O O . GLY A 1 95 ? -17.121 -7.101 18.650 1.00 89.31 95 GLY A O 1
ATOM 783 N N . LYS A 1 96 ? -17.812 -5.434 17.285 1.00 92.44 96 LYS A N 1
ATOM 784 C CA . LYS A 1 96 ? -18.946 -6.151 16.673 1.00 92.44 96 LYS A CA 1
ATOM 785 C C . LYS A 1 96 ? -18.470 -7.306 15.797 1.00 92.44 96 LYS A C 1
ATOM 787 O O . LYS A 1 96 ? -19.129 -8.339 15.737 1.00 92.44 96 LYS A O 1
ATOM 792 N N . VAL A 1 97 ? -17.325 -7.130 15.139 1.00 94.06 97 VAL A N 1
ATOM 793 C CA . VAL A 1 97 ? -16.651 -8.159 14.344 1.00 94.06 97 VAL A CA 1
ATOM 794 C C . VAL A 1 97 ? -15.324 -8.506 15.009 1.00 94.06 97 VAL A C 1
ATOM 796 O O . VAL A 1 97 ? -14.539 -7.630 15.368 1.00 94.06 97 VAL A O 1
ATOM 799 N N . LYS A 1 98 ? -15.068 -9.805 15.167 1.00 92.12 98 LYS A N 1
ATOM 800 C CA . LYS A 1 98 ? -13.785 -10.352 15.613 1.00 92.12 98 LYS A CA 1
ATOM 801 C C . LYS A 1 98 ? -13.376 -11.437 14.637 1.00 92.12 98 LYS A C 1
ATOM 803 O O . LYS A 1 98 ? -14.160 -12.342 14.371 1.00 92.12 98 LYS A O 1
ATOM 808 N N . VAL A 1 99 ? -12.156 -11.343 14.133 1.00 91.62 99 VAL A N 1
ATOM 809 C CA . VAL A 1 99 ? -11.637 -12.251 13.111 1.00 91.62 99 VAL A CA 1
ATOM 810 C C . VAL A 1 99 ? -10.436 -12.978 13.683 1.00 91.62 99 VAL A C 1
ATOM 812 O O . VAL A 1 99 ? -9.552 -12.362 14.279 1.00 91.62 99 VAL A O 1
ATOM 815 N N . LEU A 1 100 ? -10.421 -14.301 13.540 1.00 90.81 100 LEU A N 1
ATOM 816 C CA . LEU A 1 100 ? -9.311 -15.123 14.003 1.00 90.81 100 LEU A CA 1
ATOM 817 C C . LEU A 1 100 ? -8.039 -14.773 13.221 1.00 90.81 100 LEU A C 1
ATOM 819 O O . LEU A 1 100 ? -8.079 -14.634 12.004 1.00 90.81 100 LEU A O 1
ATOM 823 N N . GLY A 1 101 ? -6.911 -14.649 13.920 1.00 90.12 101 GLY A N 1
ATOM 824 C CA . GLY A 1 101 ? -5.614 -14.357 13.303 1.00 90.12 101 GLY A CA 1
ATOM 825 C C . GLY A 1 101 ? -5.395 -12.890 12.922 1.00 90.12 101 GLY A C 1
ATOM 826 O O . GLY A 1 101 ? -4.256 -12.517 12.680 1.00 90.12 101 GLY A O 1
ATOM 827 N N . MET A 1 102 ? -6.436 -12.050 12.945 1.00 95.25 102 MET A N 1
ATOM 828 C CA . MET A 1 102 ? -6.311 -10.619 12.677 1.00 95.25 102 MET A CA 1
ATOM 829 C C . MET A 1 102 ? -5.592 -9.907 13.829 1.00 95.25 102 MET A C 1
ATOM 831 O O . MET A 1 102 ? -6.008 -9.976 14.990 1.00 95.25 102 MET A O 1
ATOM 835 N N . THR A 1 103 ? -4.548 -9.154 13.496 1.00 93.56 103 THR A N 1
ATOM 836 C CA . THR A 1 103 ? -3.798 -8.339 14.455 1.00 93.56 103 THR A CA 1
ATOM 837 C C . THR A 1 103 ? -4.373 -6.925 14.496 1.00 93.56 103 THR A C 1
ATOM 839 O O . THR A 1 103 ? -4.331 -6.208 13.500 1.00 93.56 103 THR A O 1
ATOM 842 N N . VAL A 1 104 ? -4.870 -6.482 15.657 1.00 90.69 104 VAL A N 1
ATOM 843 C CA . VAL A 1 104 ? -5.366 -5.108 15.866 1.00 90.69 104 VAL A CA 1
ATOM 844 C C . VAL A 1 104 ? -4.331 -4.297 16.642 1.00 90.69 104 VAL A C 1
ATOM 846 O O . VAL A 1 104 ? -4.096 -4.538 17.827 1.00 90.69 104 VAL A O 1
ATOM 849 N N . MET A 1 105 ? -3.717 -3.314 15.987 1.00 85.62 105 MET A N 1
ATOM 850 C CA . MET A 1 105 ? -2.724 -2.431 16.594 1.00 85.62 105 MET A CA 1
ATOM 851 C C . MET A 1 105 ? -3.388 -1.179 17.162 1.00 85.62 105 MET A C 1
ATOM 853 O O . MET A 1 105 ? -4.135 -0.483 16.471 1.00 85.62 105 MET A O 1
ATOM 857 N N . LYS A 1 106 ? -3.067 -0.869 18.419 1.00 80.81 106 LYS A N 1
ATOM 858 C CA . LYS A 1 106 ? -3.515 0.343 19.109 1.00 80.81 106 LYS A CA 1
ATOM 859 C C . LYS A 1 106 ? -2.327 1.239 19.421 1.00 80.81 106 LYS A C 1
ATOM 861 O O . LYS A 1 106 ? -1.278 0.743 19.834 1.00 80.81 106 LYS A O 1
ATOM 866 N N . ASP A 1 107 ? -2.491 2.545 19.244 1.00 69.25 107 ASP A N 1
ATOM 867 C CA . ASP A 1 107 ? -1.467 3.504 19.660 1.00 69.25 107 ASP A CA 1
ATOM 868 C C . ASP A 1 107 ? -1.462 3.625 21.187 1.00 69.25 107 ASP A C 1
ATOM 870 O O . ASP A 1 107 ? -2.475 3.954 21.804 1.00 69.25 107 ASP A O 1
ATOM 874 N N . ILE A 1 108 ? -0.311 3.349 21.799 1.00 58.06 108 ILE A N 1
ATOM 875 C CA . ILE A 1 108 ? -0.132 3.355 23.255 1.00 58.06 108 ILE A CA 1
ATOM 876 C C . ILE A 1 108 ? -0.309 4.770 23.827 1.00 58.06 108 ILE A C 1
ATOM 878 O O . ILE A 1 108 ? -0.770 4.910 24.960 1.00 58.06 108 ILE A O 1
ATOM 882 N N . ALA A 1 109 ? 0.041 5.818 23.074 1.00 58.06 109 ALA A N 1
ATOM 883 C CA . ALA A 1 109 ? -0.118 7.202 23.516 1.00 58.06 109 ALA A CA 1
ATOM 884 C C . ALA A 1 109 ? -1.595 7.620 23.539 1.00 58.06 109 ALA A C 1
ATOM 886 O O . ALA A 1 109 ? -2.019 8.313 24.461 1.00 58.06 109 ALA A O 1
ATOM 887 N N . ILE A 1 110 ? -2.390 7.145 22.575 1.00 57.22 110 ILE A N 1
ATOM 888 C CA . ILE A 1 110 ? -3.827 7.444 22.476 1.00 57.22 110 ILE A CA 1
ATOM 889 C C . ILE A 1 110 ? -4.635 6.572 23.449 1.00 57.22 110 ILE A C 1
ATOM 891 O O . ILE A 1 110 ? -5.529 7.073 24.130 1.00 57.22 110 ILE A O 1
ATOM 895 N N . ALA A 1 111 ? -4.270 5.294 23.595 1.00 53.94 111 ALA A N 1
ATOM 896 C CA . ALA A 1 111 ? -4.929 4.342 24.493 1.00 53.94 111 ALA A CA 1
ATOM 897 C C . ALA A 1 111 ? -4.816 4.701 25.987 1.00 53.94 111 ALA A C 1
ATOM 899 O O . ALA A 1 111 ? -5.600 4.206 26.792 1.00 53.94 111 ALA A O 1
ATOM 900 N N . LYS A 1 112 ? -3.847 5.545 26.366 1.00 51.22 112 LYS A N 1
ATOM 901 C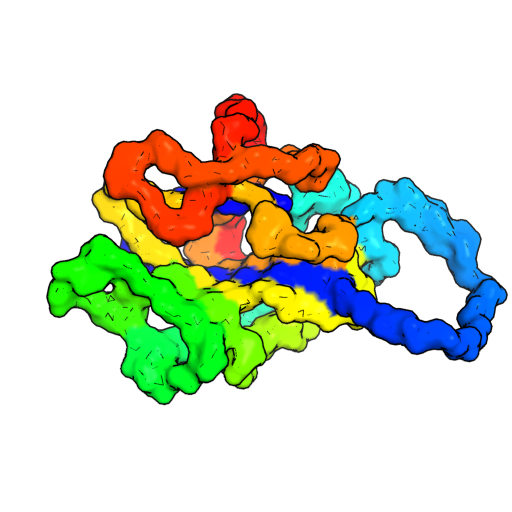 CA . LYS A 1 112 ? -3.692 6.060 27.737 1.00 51.22 112 LYS A CA 1
ATOM 902 C C . LYS A 1 112 ? -4.584 7.259 28.053 1.00 51.22 112 LYS A C 1
ATOM 904 O O . LYS A 1 112 ? -4.695 7.619 29.220 1.00 51.22 112 LYS A O 1
ATOM 909 N N . SER A 1 113 ? -5.196 7.887 27.050 1.00 55.69 113 SER A N 1
ATOM 910 C CA . SER A 1 113 ? -6.241 8.874 27.299 1.00 55.69 113 SER A CA 1
ATOM 911 C C . SER A 1 113 ? -7.563 8.127 27.450 1.00 55.69 113 SER A C 1
ATOM 913 O O . SER A 1 113 ? -7.988 7.437 26.529 1.00 55.69 113 SER A O 1
ATOM 915 N N . GLU A 1 114 ? -8.220 8.247 28.603 1.00 46.72 114 GLU A N 1
ATOM 916 C CA . GLU A 1 114 ? -9.498 7.579 28.930 1.00 46.72 114 GLU A CA 1
ATOM 917 C C . GLU A 1 114 ? -10.680 7.984 28.010 1.00 46.72 114 GLU A C 1
ATOM 919 O O . GLU A 1 114 ? -11.821 7.607 28.253 1.00 46.72 114 GLU A O 1
ATOM 924 N N . PHE A 1 115 ? -10.417 8.729 26.930 1.00 47.38 115 PHE A N 1
ATOM 925 C CA . PHE A 1 115 ? -11.398 9.374 26.055 1.00 47.38 115 PHE A CA 1
ATOM 926 C C . PHE A 1 115 ? -11.245 9.027 24.562 1.00 47.38 115 PHE A C 1
ATOM 928 O O . PHE A 1 115 ? -11.919 9.623 23.719 1.00 47.38 115 PHE A O 1
ATOM 935 N N . ALA A 1 116 ? -10.369 8.090 24.190 1.00 52.41 116 ALA A N 1
ATOM 936 C CA . ALA A 1 116 ? -10.232 7.686 22.793 1.00 52.41 116 ALA A CA 1
ATOM 937 C C . ALA A 1 116 ? -11.211 6.554 22.434 1.00 52.41 116 ALA A C 1
ATOM 939 O O . ALA A 1 116 ? -10.927 5.377 22.655 1.00 52.41 116 ALA A O 1
ATOM 940 N N . ASP A 1 117 ? -12.354 6.934 21.853 1.00 55.47 117 ASP A N 1
ATOM 941 C CA . ASP A 1 117 ? -13.320 6.026 21.222 1.00 55.47 117 ASP A CA 1
ATOM 942 C C . ASP A 1 117 ? -12.649 5.009 20.282 1.00 55.47 117 ASP A C 1
ATOM 944 O O . ASP A 1 117 ? -11.649 5.311 19.619 1.00 55.47 117 ASP A O 1
ATOM 948 N N . GLY A 1 118 ? -13.245 3.813 20.195 1.00 64.31 118 GLY A N 1
ATOM 949 C CA . GLY A 1 118 ? -12.651 2.592 19.630 1.00 64.31 118 GLY A CA 1
ATOM 950 C C . GLY A 1 118 ? -11.918 2.745 18.291 1.00 64.31 118 GLY A C 1
ATOM 951 O O . GLY A 1 118 ? -10.845 2.170 18.127 1.00 64.31 118 GLY A O 1
ATOM 952 N N . GLU A 1 119 ? -12.433 3.555 17.361 1.00 70.38 119 GLU A N 1
ATOM 953 C CA . GLU A 1 119 ? -11.806 3.783 16.049 1.00 70.38 119 GLU A CA 1
ATOM 954 C C . GLU A 1 119 ? -10.541 4.654 16.121 1.00 70.38 119 GLU A C 1
ATOM 956 O O . GLU A 1 119 ? -9.556 4.374 15.442 1.00 70.38 119 GLU A O 1
ATOM 961 N N . LYS A 1 120 ? -10.519 5.687 16.973 1.00 70.38 120 LYS A N 1
ATOM 962 C CA . LYS A 1 120 ? -9.386 6.628 17.075 1.00 70.38 120 LYS A CA 1
ATOM 963 C C . LYS A 1 120 ? -8.164 6.007 17.747 1.00 70.38 120 LYS A C 1
ATOM 965 O O . LYS A 1 120 ? -7.045 6.465 17.527 1.00 70.38 120 LYS A O 1
ATOM 970 N N . ALA A 1 121 ? -8.377 4.981 18.568 1.00 75.19 121 ALA A N 1
ATOM 971 C CA . ALA A 1 121 ? -7.308 4.259 19.247 1.00 75.19 121 ALA A CA 1
ATOM 972 C C . ALA A 1 121 ? -6.640 3.196 18.357 1.00 75.19 121 ALA A C 1
ATOM 974 O O . ALA A 1 121 ? -5.492 2.828 18.615 1.00 75.19 121 ALA A O 1
ATOM 975 N N . ILE A 1 122 ? -7.340 2.688 17.336 1.00 84.50 122 ILE A N 1
ATOM 976 C CA . ILE A 1 122 ? -6.844 1.631 16.447 1.00 84.50 122 ILE A CA 1
ATOM 977 C C . ILE A 1 122 ? -6.150 2.265 15.253 1.00 84.50 122 ILE A C 1
ATOM 979 O O . ILE A 1 122 ? -6.778 2.945 14.449 1.00 84.50 122 ILE A O 1
ATOM 983 N N . THR A 1 123 ? -4.849 2.019 15.122 1.00 84.06 123 THR A N 1
ATOM 984 C CA . THR A 1 123 ? -4.020 2.655 14.091 1.00 84.06 123 THR A CA 1
ATOM 985 C C . THR A 1 123 ? -3.712 1.763 12.905 1.00 84.06 123 THR A C 1
ATOM 987 O O . THR A 1 123 ? -3.284 2.240 11.851 1.00 84.06 123 THR A O 1
ATOM 990 N N . LYS A 1 124 ? -3.911 0.455 13.061 1.00 87.81 124 LYS A N 1
ATOM 991 C CA . LYS A 1 124 ? -3.719 -0.525 11.999 1.00 87.81 124 LYS A CA 1
ATOM 992 C C . LYS A 1 124 ? -4.449 -1.814 12.342 1.00 87.81 124 LYS A C 1
ATOM 994 O O . LYS A 1 124 ? -4.440 -2.237 13.496 1.00 87.81 124 LYS A O 1
ATOM 999 N N . ILE A 1 125 ? -4.999 -2.464 11.330 1.00 92.75 125 ILE A N 1
ATOM 1000 C CA . ILE A 1 125 ? -5.300 -3.893 11.370 1.00 92.75 125 ILE A CA 1
ATOM 1001 C C . ILE A 1 125 ? -4.430 -4.607 10.338 1.00 92.75 125 ILE A C 1
ATOM 1003 O O . ILE A 1 125 ? -4.174 -4.071 9.258 1.00 92.75 125 ILE A O 1
ATOM 1007 N N . GLN A 1 126 ? -3.936 -5.787 10.689 1.00 93.94 126 GLN A N 1
ATOM 1008 C CA . GLN A 1 126 ? -3.153 -6.654 9.810 1.00 93.94 126 GLN A CA 1
ATOM 1009 C C . GLN A 1 126 ? -3.754 -8.060 9.802 1.00 93.94 126 GLN A C 1
ATOM 1011 O O . GLN A 1 126 ? -4.583 -8.382 10.655 1.00 93.94 126 GLN A O 1
ATOM 1016 N N . ASP A 1 127 ? -3.325 -8.883 8.847 1.00 94.75 127 ASP A N 1
ATOM 1017 C CA . ASP A 1 127 ? -3.678 -10.307 8.774 1.00 94.75 127 ASP A CA 1
ATOM 1018 C C . ASP A 1 127 ? -5.196 -10.549 8.661 1.00 94.75 127 ASP A C 1
ATOM 1020 O O . ASP A 1 127 ? -5.759 -11.474 9.244 1.00 94.75 127 ASP A O 1
ATOM 1024 N N . PHE A 1 128 ? -5.885 -9.702 7.891 1.00 95.50 128 PHE A N 1
ATOM 1025 C CA . PHE A 1 128 ? -7.327 -9.796 7.666 1.00 95.50 128 PHE A CA 1
ATOM 1026 C C . PHE A 1 128 ? -7.721 -10.818 6.589 1.00 95.50 128 PHE A C 1
ATOM 1028 O O . PHE A 1 128 ? -8.848 -10.791 6.106 1.00 95.50 128 PHE A O 1
ATOM 1035 N N . THR A 1 129 ? -6.828 -11.739 6.218 1.00 94.00 129 THR A N 1
ATOM 1036 C CA . THR A 1 129 ? -7.060 -12.777 5.195 1.00 94.00 129 THR A CA 1
ATOM 1037 C C . THR A 1 129 ? -8.297 -13.641 5.465 1.00 94.00 129 THR A C 1
ATOM 1039 O O . THR A 1 129 ? -8.893 -14.160 4.529 1.00 94.00 129 THR A O 1
ATOM 1042 N N . LEU A 1 130 ? -8.690 -13.794 6.734 1.00 94.94 130 LEU A N 1
ATOM 1043 C CA . LEU A 1 130 ? -9.881 -14.548 7.145 1.00 94.94 130 LEU A CA 1
ATOM 1044 C C . LEU A 1 130 ? -11.129 -13.669 7.364 1.00 94.94 130 LEU A C 1
ATOM 1046 O O . LEU A 1 130 ? -12.142 -14.177 7.837 1.00 94.94 130 LEU A O 1
ATOM 1050 N N . ASP A 1 131 ? -11.074 -12.364 7.075 1.00 97.19 131 ASP A N 1
ATOM 1051 C CA . ASP A 1 131 ? -12.257 -11.496 7.093 1.00 97.19 131 ASP A CA 1
ATOM 1052 C C . ASP A 1 131 ? -12.907 -11.456 5.707 1.00 97.19 131 ASP A C 1
ATOM 1054 O O . ASP A 1 131 ? -12.322 -10.944 4.752 1.00 97.19 131 ASP A O 1
ATOM 1058 N N . ASP A 1 132 ? -14.144 -11.940 5.613 1.00 95.06 132 ASP A N 1
ATOM 1059 C CA . ASP A 1 132 ? -14.860 -12.060 4.341 1.00 95.06 132 ASP A CA 1
ATOM 1060 C C . ASP A 1 132 ? -15.105 -10.723 3.625 1.00 95.06 132 ASP A C 1
ATOM 1062 O O . ASP A 1 132 ? -15.293 -10.717 2.411 1.00 95.06 132 ASP A O 1
ATOM 1066 N N . GLU A 1 133 ? -15.145 -9.587 4.330 1.00 96.56 133 GLU A N 1
ATOM 1067 C CA . GLU A 1 133 ? -15.383 -8.282 3.705 1.00 96.56 133 GLU A CA 1
ATOM 1068 C C . GLU A 1 133 ? -14.074 -7.592 3.327 1.00 96.56 133 GLU A C 1
ATOM 1070 O O . GLU A 1 133 ? -13.924 -7.175 2.183 1.00 96.56 133 GLU A O 1
ATOM 1075 N N . LEU A 1 134 ? -13.104 -7.494 4.238 1.00 96.44 134 LEU A N 1
ATOM 1076 C CA . LEU A 1 134 ? -11.811 -6.863 3.959 1.00 96.44 134 LEU A CA 1
ATOM 1077 C C . LEU A 1 134 ? -11.012 -7.653 2.926 1.00 96.44 134 LEU A C 1
ATOM 1079 O O . LEU A 1 134 ? -10.368 -7.050 2.067 1.00 96.44 134 LEU A O 1
ATOM 1083 N N . PHE A 1 135 ? -11.090 -8.988 2.939 1.00 96.75 135 PHE A N 1
ATOM 1084 C CA . PHE A 1 135 ? -10.389 -9.801 1.950 1.00 96.75 135 PHE A CA 1
ATOM 1085 C C . PHE A 1 135 ? -10.919 -9.593 0.523 1.00 96.75 135 PHE A C 1
ATOM 1087 O O . PHE A 1 135 ? -10.165 -9.786 -0.430 1.00 96.75 135 PHE A O 1
ATOM 1094 N N . LYS A 1 136 ? -12.149 -9.081 0.335 1.00 97.31 136 LYS A N 1
ATOM 1095 C CA . LYS A 1 136 ? -12.649 -8.715 -1.006 1.00 97.31 136 LYS A CA 1
ATOM 1096 C C . LYS A 1 136 ? -11.765 -7.682 -1.696 1.00 97.31 136 LYS A C 1
ATOM 1098 O O . LYS A 1 136 ? -11.705 -7.719 -2.920 1.00 97.31 136 LYS A O 1
ATOM 1103 N N . TYR A 1 137 ? -11.047 -6.825 -0.958 1.00 97.56 137 TYR A N 1
ATOM 1104 C CA . TYR A 1 137 ? -10.034 -5.928 -1.530 1.00 97.56 137 TYR A CA 1
ATOM 1105 C C . TYR A 1 137 ? -8.998 -6.703 -2.356 1.00 97.56 137 TYR A C 1
ATOM 1107 O O . TYR A 1 137 ? -8.702 -6.337 -3.491 1.00 97.56 137 TYR A O 1
ATOM 1115 N N . CYS A 1 138 ? -8.526 -7.836 -1.825 1.00 96.5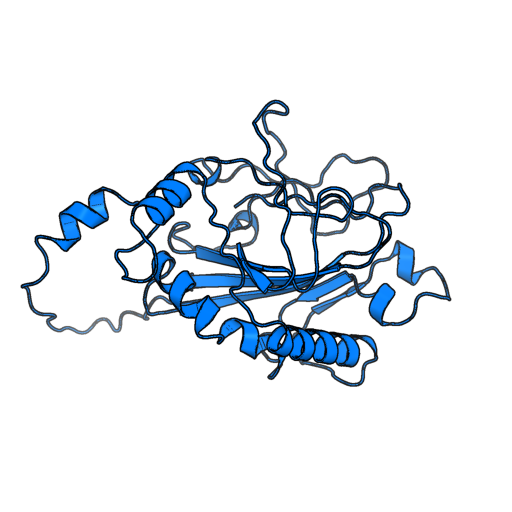0 138 CYS A N 1
ATOM 1116 C CA . CYS A 1 138 ? -7.538 -8.698 -2.475 1.00 96.50 138 CYS A CA 1
ATOM 1117 C C . CYS A 1 138 ? -8.082 -9.386 -3.736 1.00 96.50 138 CYS A C 1
ATOM 1119 O O . CYS A 1 138 ? -7.308 -9.873 -4.558 1.00 96.50 138 CYS A O 1
ATOM 1121 N N . CYS A 1 139 ? -9.408 -9.443 -3.876 1.00 96.56 139 CYS A N 1
ATOM 1122 C CA . CYS A 1 139 ? -10.114 -10.088 -4.977 1.00 96.56 139 CYS A CA 1
ATOM 1123 C C . CYS A 1 139 ? -10.752 -9.089 -5.953 1.00 96.56 139 CYS A C 1
ATOM 1125 O O . CYS A 1 139 ? -11.437 -9.518 -6.883 1.00 96.56 139 CYS A O 1
ATOM 1127 N N . LEU A 1 140 ? -10.573 -7.775 -5.760 1.00 97.44 140 LEU A N 1
ATOM 1128 C CA . LEU A 1 140 ? -11.151 -6.766 -6.646 1.00 97.44 140 LEU A CA 1
ATOM 1129 C C . LEU A 1 140 ? -10.583 -6.915 -8.066 1.00 97.44 140 LEU A C 1
ATOM 1131 O O . LEU A 1 140 ? -9.371 -6.766 -8.238 1.00 97.44 140 LEU A O 1
ATOM 1135 N N . PRO A 1 141 ? -11.420 -7.142 -9.101 1.00 96.81 141 PRO A N 1
ATOM 1136 C CA . PRO A 1 141 ? -10.935 -7.296 -10.473 1.00 96.81 141 PRO A CA 1
ATOM 1137 C C . PRO A 1 141 ? -10.129 -6.090 -10.959 1.00 96.81 141 PRO A C 1
ATOM 1139 O O . PRO A 1 141 ? -9.170 -6.246 -11.712 1.00 96.81 141 PRO A O 1
ATOM 1142 N N . GLU A 1 142 ? -10.492 -4.884 -10.514 1.00 95.81 142 GLU A N 1
ATOM 1143 C CA . GLU A 1 142 ? -9.750 -3.667 -10.825 1.00 95.81 142 GLU A CA 1
ATOM 1144 C C . GLU A 1 142 ? -8.329 -3.641 -10.253 1.00 95.81 142 GLU A C 1
ATOM 1146 O O . GLU A 1 142 ? -7.471 -3.071 -10.909 1.00 95.81 142 GLU A O 1
ATOM 1151 N N . ILE A 1 143 ? -8.059 -4.279 -9.109 1.00 96.50 143 ILE A N 1
ATOM 1152 C CA . ILE A 1 143 ? -6.723 -4.371 -8.499 1.00 96.50 143 ILE A CA 1
ATOM 1153 C C . ILE A 1 143 ? -5.961 -5.543 -9.116 1.00 96.50 143 ILE A C 1
ATOM 1155 O O . ILE A 1 143 ? -4.849 -5.386 -9.621 1.00 96.50 143 ILE A O 1
ATOM 1159 N N . VAL A 1 144 ? -6.593 -6.720 -9.141 1.00 96.12 144 VAL A N 1
ATOM 1160 C CA . VAL A 1 144 ? -5.981 -7.982 -9.582 1.00 96.12 144 VAL A CA 1
ATOM 1161 C C . VAL A 1 144 ? -5.444 -7.880 -11.011 1.00 96.12 144 VAL A C 1
ATOM 1163 O O . VAL A 1 144 ? -4.335 -8.343 -11.271 1.00 96.12 144 VAL A O 1
ATOM 1166 N N . LYS A 1 145 ? -6.165 -7.206 -11.918 1.00 94.69 145 LYS A N 1
ATOM 1167 C CA . LYS A 1 145 ? -5.718 -7.024 -13.309 1.00 94.69 145 LYS A CA 1
ATOM 1168 C C . LYS A 1 145 ? -4.390 -6.259 -13.428 1.00 94.69 145 LYS A C 1
ATOM 1170 O O . LYS A 1 145 ? -3.615 -6.550 -14.328 1.00 94.69 145 LYS A O 1
ATOM 1175 N N . TYR A 1 146 ? -4.119 -5.298 -12.536 1.00 96.38 146 TYR A N 1
ATOM 1176 C CA . TYR A 1 146 ? -2.836 -4.587 -12.501 1.00 96.38 146 TYR A CA 1
ATOM 1177 C C . TYR A 1 146 ? -1.772 -5.423 -11.790 1.00 96.38 146 TYR A C 1
ATOM 1179 O O . TYR A 1 146 ? -0.651 -5.518 -12.275 1.00 96.38 146 TYR A O 1
ATOM 1187 N N . VAL A 1 147 ? -2.116 -6.084 -10.681 1.00 96.06 147 VAL A N 1
ATOM 1188 C CA . VAL A 1 147 ? -1.199 -6.971 -9.941 1.00 96.06 147 VAL A CA 1
ATOM 1189 C C . VAL A 1 147 ? -0.647 -8.094 -10.829 1.00 96.06 147 VAL A C 1
ATOM 1191 O O . VAL A 1 147 ? 0.534 -8.448 -10.729 1.00 96.06 147 VAL A O 1
ATOM 1194 N N . GLU A 1 148 ? -1.468 -8.635 -11.730 1.00 95.44 148 GLU A N 1
ATOM 1195 C CA . GLU A 1 148 ? -1.074 -9.675 -12.683 1.00 95.44 148 GLU A CA 1
ATOM 1196 C C . GLU A 1 148 ? 0.067 -9.226 -13.613 1.00 95.44 148 GLU A C 1
ATOM 1198 O O . GLU A 1 148 ? 0.940 -10.031 -13.938 1.00 95.44 148 GLU A O 1
ATOM 1203 N N . ASN A 1 149 ? 0.140 -7.938 -13.985 1.00 94.69 149 ASN A N 1
ATOM 1204 C CA . ASN A 1 149 ? 1.260 -7.400 -14.769 1.00 94.69 149 ASN A CA 1
ATOM 1205 C C . ASN A 1 149 ? 2.612 -7.511 -14.047 1.00 94.69 149 ASN A C 1
ATOM 1207 O O . ASN A 1 149 ? 3.638 -7.432 -14.711 1.00 94.69 149 ASN A O 1
ATOM 1211 N N . PHE A 1 150 ? 2.650 -7.693 -12.727 1.00 94.38 150 PHE A N 1
ATOM 1212 C CA . PHE A 1 150 ? 3.898 -7.787 -11.954 1.00 94.38 150 PHE A CA 1
ATOM 1213 C C . PHE A 1 150 ? 4.173 -9.214 -11.468 1.00 94.38 150 PHE A C 1
ATOM 1215 O O . PHE A 1 150 ? 5.308 -9.683 -11.456 1.00 94.38 150 PHE A O 1
ATOM 1222 N N . THR A 1 151 ? 3.122 -9.925 -11.068 1.00 93.38 151 THR A N 1
ATOM 1223 C CA . THR A 1 151 ? 3.221 -11.248 -10.429 1.00 93.38 151 THR A CA 1
ATOM 1224 C C . THR A 1 151 ? 2.996 -12.407 -11.406 1.00 93.38 151 THR A C 1
ATOM 1226 O O . THR A 1 151 ? 3.474 -13.522 -11.174 1.00 93.38 151 THR A O 1
ATOM 1229 N N . GLY A 1 152 ? 2.319 -12.156 -12.527 1.00 92.25 152 GLY A N 1
ATOM 1230 C CA . GLY A 1 152 ? 1.776 -13.186 -13.407 1.00 92.25 152 GLY A CA 1
ATOM 1231 C C . GLY A 1 152 ? 0.439 -13.746 -12.900 1.00 92.25 152 GLY A C 1
ATOM 1232 O O . GLY A 1 152 ? -0.052 -13.332 -11.853 1.00 92.25 152 GLY A O 1
ATOM 1233 N N . PRO A 1 153 ? -0.156 -14.713 -13.617 1.00 92.31 153 PRO A N 1
ATOM 1234 C CA . PRO A 1 153 ? -1.541 -15.152 -13.385 1.00 92.31 153 PRO A CA 1
ATOM 1235 C C . PRO A 1 153 ? -1.756 -15.895 -12.056 1.00 92.31 153 PRO A C 1
ATOM 1237 O O . PRO A 1 153 ? -2.867 -15.969 -11.538 1.00 92.31 153 PRO A O 1
ATOM 1240 N N . ASN A 1 154 ? -0.688 -16.452 -11.482 1.00 93.56 154 ASN A N 1
ATOM 1241 C CA . ASN A 1 154 ? -0.739 -17.200 -10.231 1.00 93.56 154 ASN A CA 1
ATOM 1242 C C . ASN A 1 154 ? -0.470 -16.247 -9.063 1.00 93.56 154 ASN A C 1
ATOM 1244 O O . ASN A 1 154 ? 0.677 -16.085 -8.653 1.00 93.56 154 ASN A O 1
ATOM 1248 N N . ILE A 1 155 ? -1.514 -15.615 -8.533 1.00 94.00 155 ILE A N 1
ATOM 1249 C CA . ILE A 1 155 ? -1.402 -14.530 -7.546 1.00 94.00 155 ILE A CA 1
ATOM 1250 C C . ILE A 1 155 ? -1.649 -15.058 -6.126 1.00 94.00 155 ILE A C 1
ATOM 1252 O O . ILE A 1 155 ? -2.562 -15.851 -5.892 1.00 94.00 155 ILE A O 1
ATOM 1256 N N . MET A 1 156 ? -0.849 -14.606 -5.159 1.00 94.75 156 MET A N 1
ATOM 1257 C CA . MET A 1 156 ? -1.066 -14.827 -3.726 1.00 94.75 156 MET A CA 1
ATOM 1258 C C . MET A 1 156 ? -1.043 -13.494 -2.976 1.00 94.75 156 MET A C 1
ATOM 1260 O O . MET A 1 156 ? -0.088 -12.736 -3.119 1.00 94.75 156 MET A O 1
ATOM 1264 N N . ALA A 1 157 ? -2.061 -13.228 -2.154 1.00 95.06 157 ALA A N 1
ATOM 1265 C CA . ALA A 1 157 ? -2.031 -12.147 -1.171 1.00 95.06 157 ALA A CA 1
ATOM 1266 C C . ALA A 1 157 ? -1.200 -12.605 0.041 1.00 95.06 157 ALA A C 1
ATOM 1268 O O . ALA A 1 157 ? -1.596 -13.522 0.759 1.00 95.06 157 ALA A O 1
ATOM 1269 N N . MET A 1 158 ? -0.024 -12.010 0.224 1.00 94.19 158 MET A N 1
ATOM 1270 C CA . MET A 1 158 ? 0.979 -12.416 1.216 1.00 94.19 158 MET A CA 1
ATOM 1271 C C . MET A 1 158 ? 0.853 -11.666 2.538 1.00 94.19 158 MET A C 1
ATOM 1273 O O . MET A 1 158 ? 1.136 -12.230 3.589 1.00 94.19 158 MET A O 1
ATOM 1277 N N . HIS A 1 159 ? 0.486 -10.385 2.482 1.00 93.56 159 HIS A N 1
ATOM 1278 C CA . HIS A 1 159 ? 0.381 -9.530 3.661 1.00 93.56 159 HIS A CA 1
ATOM 1279 C C . HIS A 1 159 ? -0.714 -8.498 3.459 1.00 93.56 159 HIS A C 1
ATOM 1281 O O . HIS A 1 159 ? -0.692 -7.777 2.465 1.00 93.56 159 HIS A O 1
ATOM 1287 N N . THR A 1 160 ? -1.650 -8.416 4.395 1.00 95.56 160 THR A N 1
ATOM 1288 C CA . THR A 1 160 ? -2.836 -7.557 4.300 1.00 95.56 160 THR A CA 1
ATOM 1289 C C . THR A 1 160 ? -2.846 -6.545 5.431 1.00 95.56 160 THR A C 1
ATOM 1291 O O . THR A 1 160 ? -2.675 -6.926 6.590 1.00 95.56 160 THR A O 1
ATOM 1294 N N . MET A 1 161 ? -3.059 -5.268 5.121 1.00 94.38 161 MET A N 1
ATOM 1295 C CA . MET A 1 161 ? -3.085 -4.190 6.104 1.00 94.38 161 MET A CA 1
ATOM 1296 C C . MET A 1 161 ? -4.169 -3.170 5.777 1.00 94.38 161 MET A C 1
ATOM 1298 O O . MET A 1 161 ? -4.315 -2.756 4.629 1.00 94.38 161 MET A O 1
ATOM 1302 N N . LEU A 1 162 ? -4.900 -2.728 6.798 1.00 94.19 162 LEU A N 1
ATOM 1303 C CA . LEU A 1 162 ? -5.680 -1.497 6.739 1.00 94.19 162 LEU A CA 1
ATOM 1304 C C . LEU A 1 162 ? -5.082 -0.558 7.774 1.00 94.19 162 LEU A C 1
ATOM 1306 O O . LEU A 1 162 ? -5.012 -0.865 8.965 1.00 94.19 162 LEU A O 1
ATOM 1310 N N . ILE A 1 163 ? -4.560 0.559 7.292 1.00 88.75 163 ILE A N 1
ATOM 1311 C CA . ILE A 1 163 ? -3.795 1.509 8.090 1.00 88.75 163 ILE A CA 1
ATOM 1312 C C . ILE A 1 163 ? -4.722 2.677 8.401 1.00 88.75 163 ILE A C 1
ATOM 1314 O O . ILE A 1 163 ? -5.210 3.310 7.477 1.00 88.75 163 ILE A O 1
ATOM 1318 N N . ASN A 1 164 ? -4.944 2.964 9.683 1.00 86.94 164 ASN A N 1
ATOM 1319 C CA . ASN A 1 164 ? -5.722 4.102 10.165 1.00 86.94 164 ASN A CA 1
ATOM 1320 C C . ASN A 1 164 ? -4.784 5.090 10.865 1.00 86.94 164 ASN A C 1
ATOM 1322 O O . ASN A 1 164 ? -4.622 5.080 12.084 1.00 86.94 164 ASN A O 1
ATOM 1326 N N . LYS A 1 165 ? -4.064 5.907 10.097 1.00 78.44 165 LYS A N 1
ATOM 1327 C CA . LYS A 1 165 ? -3.007 6.735 10.686 1.00 78.44 165 LYS A CA 1
ATOM 1328 C C . LYS A 1 165 ? -3.636 7.873 11.498 1.00 78.44 165 LYS A C 1
ATOM 1330 O O . LYS A 1 165 ? -4.344 8.683 10.902 1.00 78.44 165 LYS A O 1
ATOM 1335 N N . PRO A 1 166 ? -3.347 7.995 12.806 1.00 73.88 166 PRO A N 1
ATOM 1336 C CA . PRO A 1 166 ? -3.961 9.018 13.632 1.00 73.88 166 PRO A CA 1
ATOM 1337 C C . PRO A 1 166 ? -3.431 10.419 13.279 1.00 73.88 166 PRO A C 1
ATOM 1339 O O . PRO A 1 166 ? -2.416 10.572 12.576 1.00 73.88 166 PRO A O 1
ATOM 1342 N N . PRO A 1 167 ? -4.106 11.458 13.789 1.00 68.81 167 PRO A N 1
ATOM 1343 C CA . PRO A 1 167 ? -3.568 12.809 13.855 1.00 68.81 167 PRO A CA 1
ATOM 1344 C C . PRO A 1 167 ? -2.168 12.836 14.483 1.00 68.81 167 PRO A C 1
ATOM 1346 O O . PRO A 1 167 ? -1.946 12.168 15.490 1.00 68.81 167 PRO A O 1
ATOM 1349 N N . ASP A 1 168 ? -1.219 13.600 13.927 1.00 65.38 168 ASP A N 1
ATOM 1350 C CA . ASP A 1 168 ? 0.040 13.878 14.641 1.00 65.38 168 ASP A CA 1
ATOM 1351 C C . ASP A 1 168 ? -0.201 15.036 15.614 1.00 65.38 168 ASP A C 1
ATOM 1353 O O . ASP A 1 168 ? -0.516 16.136 15.153 1.00 65.38 168 ASP A O 1
ATOM 1357 N N . PRO A 1 169 ? -0.034 14.850 16.933 1.00 59.62 169 PRO A N 1
ATOM 1358 C CA . PRO A 1 169 ? -0.113 15.950 17.891 1.00 59.62 169 PRO A CA 1
ATOM 1359 C C . PRO A 1 169 ? 1.131 16.866 17.852 1.00 59.62 169 PRO A C 1
ATOM 1361 O O . PRO A 1 169 ? 1.342 17.657 18.765 1.00 59.62 169 PRO A O 1
ATOM 1364 N N . GLY A 1 170 ? 1.985 16.749 16.827 1.00 58.56 170 GLY A N 1
ATOM 1365 C CA . GLY A 1 170 ? 3.246 17.481 16.688 1.00 58.56 170 GLY A CA 1
ATOM 1366 C C . GLY A 1 170 ? 4.433 16.776 17.348 1.00 58.56 170 GLY A C 1
ATOM 1367 O O . GLY A 1 170 ? 5.545 17.303 17.336 1.00 58.56 170 GLY A O 1
ATOM 1368 N N . THR A 1 171 ? 4.223 15.576 17.899 1.00 59.00 171 THR A N 1
ATOM 1369 C CA . THR A 1 171 ? 5.252 14.792 18.599 1.00 59.00 171 THR A CA 1
ATOM 1370 C C . THR A 1 171 ? 6.045 13.882 17.670 1.00 59.00 171 THR A C 1
ATOM 1372 O O . THR A 1 171 ? 6.994 13.251 18.124 1.00 59.00 171 THR A O 1
ATOM 1375 N N . GLN A 1 172 ? 5.690 13.808 16.379 1.00 60.28 172 GLN A N 1
ATOM 1376 C CA . GLN A 1 172 ? 6.387 13.002 15.363 1.00 60.28 172 GLN A CA 1
ATOM 1377 C C . GLN A 1 172 ? 6.367 11.486 15.639 1.00 60.28 172 GLN A C 1
ATOM 1379 O O . GLN A 1 172 ? 7.013 10.716 14.928 1.00 60.28 172 GLN A O 1
ATOM 1384 N N . SER A 1 173 ? 5.593 11.049 16.633 1.00 56.00 173 SER A N 1
ATOM 1385 C CA . SER A 1 173 ? 5.528 9.669 17.131 1.00 56.00 173 SER A CA 1
ATOM 1386 C C . SER A 1 173 ? 4.853 8.689 16.162 1.00 56.00 173 SER A C 1
ATOM 1388 O O . SER A 1 173 ? 5.103 7.488 16.221 1.00 56.00 173 SER A O 1
ATOM 1390 N N . SER A 1 174 ? 4.047 9.185 15.217 1.00 57.47 174 SER A N 1
ATOM 1391 C CA . SER A 1 174 ? 3.329 8.379 14.215 1.00 57.47 174 SER A CA 1
ATOM 1392 C C . SER A 1 174 ? 4.031 8.304 12.848 1.00 57.47 174 SER A C 1
ATOM 1394 O O . SER A 1 174 ? 3.461 7.814 11.860 1.00 57.47 174 SER A O 1
ATOM 1396 N N . ARG A 1 175 ? 5.279 8.783 12.757 1.00 66.06 175 ARG A N 1
ATOM 1397 C CA . ARG A 1 175 ? 6.084 8.700 11.532 1.00 66.06 175 ARG A CA 1
ATOM 1398 C C . ARG A 1 175 ? 6.450 7.250 11.228 1.00 66.06 175 ARG A C 1
ATOM 1400 O O . ARG A 1 175 ? 6.953 6.523 12.077 1.00 66.06 175 ARG A O 1
ATOM 1407 N N . HIS A 1 176 ? 6.224 6.848 9.983 1.00 73.06 176 HIS A N 1
ATOM 1408 C CA . HIS A 1 176 ? 6.803 5.619 9.451 1.00 73.06 176 HIS A CA 1
ATOM 1409 C C . HIS A 1 176 ? 8.164 5.999 8.857 1.00 73.06 176 HIS A C 1
ATOM 1411 O O . HIS A 1 176 ? 8.193 6.934 8.054 1.00 73.06 176 HIS A O 1
ATOM 1417 N N . PRO A 1 177 ? 9.282 5.381 9.272 1.00 79.25 177 PRO A N 1
ATOM 1418 C CA . PRO A 1 177 ? 10.586 5.672 8.682 1.00 79.25 177 PRO A CA 1
ATOM 1419 C C . PRO A 1 177 ? 10.667 5.178 7.227 1.00 79.25 177 PRO A C 1
ATOM 1421 O O . PRO A 1 177 ? 9.886 4.317 6.814 1.00 79.25 177 PRO A O 1
ATOM 1424 N N . LEU A 1 178 ? 11.625 5.709 6.448 1.00 84.25 178 LEU A N 1
ATOM 1425 C CA . LEU A 1 178 ? 11.949 5.159 5.122 1.00 84.25 178 LEU A CA 1
ATOM 1426 C C . LEU A 1 178 ? 12.345 3.708 5.334 1.00 84.25 178 LEU A C 1
ATOM 1428 O O . LEU A 1 178 ? 13.252 3.441 6.109 1.00 84.25 178 LEU A O 1
ATOM 1432 N N . HIS A 1 179 ? 11.684 2.783 4.662 1.00 89.00 179 HIS A N 1
ATOM 1433 C CA . HIS A 1 179 ? 11.961 1.354 4.755 1.00 89.00 179 HIS A CA 1
ATOM 1434 C C . HIS A 1 179 ? 11.830 0.732 3.374 1.00 89.00 179 HIS A C 1
ATOM 1436 O O . HIS A 1 179 ? 11.370 1.405 2.473 1.00 89.00 179 HIS A O 1
ATOM 1442 N N . GLN A 1 180 ? 12.230 -0.523 3.193 1.00 90.31 180 GLN A N 1
ATOM 1443 C CA . GLN A 1 180 ? 11.896 -1.299 2.003 1.00 90.31 180 GLN A CA 1
ATOM 1444 C C . GLN A 1 180 ? 11.002 -2.441 2.464 1.00 90.31 180 GLN A C 1
ATOM 1446 O O . GLN A 1 180 ? 11.431 -3.218 3.311 1.00 90.31 180 GLN A O 1
ATOM 1451 N N . ASP A 1 181 ? 9.797 -2.571 1.909 1.00 91.25 181 ASP A N 1
ATOM 1452 C CA . ASP A 1 181 ? 8.848 -3.627 2.311 1.00 91.25 181 ASP A CA 1
ATOM 1453 C C . ASP A 1 181 ? 9.476 -5.029 2.307 1.00 91.25 181 ASP A C 1
ATOM 1455 O O . ASP A 1 181 ? 9.263 -5.828 3.216 1.00 91.25 181 ASP A O 1
ATOM 1459 N N . LEU A 1 182 ? 10.341 -5.293 1.322 1.00 91.50 182 LEU A N 1
ATOM 1460 C CA . LEU A 1 182 ? 11.070 -6.550 1.153 1.00 91.50 182 LEU A CA 1
ATOM 1461 C C . LEU A 1 182 ? 11.903 -6.964 2.383 1.00 91.50 182 LEU A C 1
ATOM 1463 O O . LEU A 1 182 ? 12.191 -8.150 2.537 1.00 91.50 182 LEU A O 1
ATOM 1467 N N . TYR A 1 183 ? 12.270 -6.021 3.260 1.00 91.12 183 TYR A N 1
ATOM 1468 C CA . TYR A 1 183 ? 12.928 -6.303 4.540 1.00 91.12 183 TYR A CA 1
ATOM 1469 C C . TYR A 1 183 ? 12.103 -7.254 5.416 1.00 91.12 183 TYR A C 1
ATOM 1471 O O . TYR A 1 183 ? 12.657 -8.140 6.062 1.00 91.12 183 TYR A O 1
ATOM 1479 N N . TYR A 1 184 ? 10.777 -7.110 5.398 1.00 88.81 184 TYR A N 1
ATOM 1480 C CA . TYR A 1 184 ? 9.863 -7.913 6.210 1.00 88.81 184 TYR A CA 1
ATOM 1481 C C . TYR A 1 184 ? 9.504 -9.259 5.565 1.00 88.81 184 TYR A C 1
ATOM 1483 O O . TYR A 1 184 ? 8.855 -10.088 6.200 1.00 88.81 184 TYR A O 1
ATOM 1491 N N . PHE A 1 185 ? 9.920 -9.500 4.316 1.00 88.38 185 PHE A N 1
ATOM 1492 C CA . PHE A 1 185 ? 9.457 -10.636 3.524 1.00 88.38 185 PHE A CA 1
ATOM 1493 C C . PHE A 1 185 ? 10.590 -11.611 3.182 1.00 88.38 185 PHE A C 1
ATOM 1495 O O . PHE A 1 185 ? 11.475 -11.282 2.383 1.00 88.38 185 PHE A O 1
ATOM 1502 N N . PRO A 1 186 ? 10.555 -12.853 3.709 1.00 91.81 186 PRO A N 1
ATOM 1503 C CA . PRO A 1 186 ? 11.586 -13.861 3.469 1.00 91.81 186 PRO A CA 1
ATOM 1504 C C . PRO A 1 186 ? 11.374 -14.638 2.155 1.00 91.81 186 PRO A C 1
ATOM 1506 O O . PRO A 1 186 ? 11.814 -15.777 2.032 1.00 91.81 186 PRO A O 1
ATOM 1509 N N . PHE A 1 187 ? 10.690 -14.054 1.166 1.00 89.75 187 PHE A N 1
ATOM 1510 C CA . PHE A 1 187 ? 10.423 -14.684 -0.131 1.00 89.75 187 PHE A CA 1
ATOM 1511 C C . PHE A 1 187 ? 10.951 -13.842 -1.298 1.00 89.75 187 PHE A C 1
ATOM 1513 O O . PHE A 1 187 ? 11.121 -12.624 -1.205 1.00 89.75 187 PHE A O 1
ATOM 1520 N N . ARG A 1 188 ? 11.298 -14.526 -2.390 1.00 91.06 188 ARG A N 1
ATOM 1521 C CA . ARG A 1 188 ? 11.984 -14.003 -3.583 1.00 91.06 188 ARG A CA 1
ATOM 1522 C C . ARG A 1 188 ? 11.463 -14.744 -4.832 1.00 91.06 188 ARG A C 1
ATOM 1524 O O . ARG A 1 188 ? 10.919 -15.837 -4.673 1.00 91.06 188 ARG A O 1
ATOM 1531 N N . PRO A 1 189 ? 11.650 -14.209 -6.058 1.00 92.31 189 PRO A N 1
ATOM 1532 C CA . PRO A 1 189 ? 12.374 -12.982 -6.412 1.00 92.31 189 PRO A CA 1
ATOM 1533 C C . PRO A 1 189 ? 11.560 -11.704 -6.167 1.00 92.31 189 PRO A C 1
ATOM 1535 O O . PRO A 1 189 ? 10.336 -11.711 -6.226 1.00 92.31 189 PRO A O 1
ATOM 1538 N N . ALA A 1 190 ? 12.252 -10.594 -5.891 1.00 90.06 190 ALA A N 1
ATOM 1539 C CA . ALA A 1 190 ? 11.619 -9.329 -5.507 1.00 90.06 190 ALA A CA 1
ATOM 1540 C C . ALA A 1 190 ? 10.787 -8.683 -6.625 1.00 90.06 190 ALA A C 1
ATOM 1542 O O . ALA A 1 190 ? 9.798 -8.022 -6.342 1.00 90.06 190 ALA A O 1
ATOM 1543 N N . ASN A 1 191 ? 11.160 -8.895 -7.888 1.00 90.44 191 ASN A N 1
ATOM 1544 C CA . ASN A 1 191 ? 10.449 -8.349 -9.046 1.00 90.44 191 ASN A CA 1
ATOM 1545 C C . ASN A 1 191 ? 9.133 -9.081 -9.368 1.00 90.44 191 ASN A C 1
ATOM 1547 O O . ASN A 1 191 ? 8.442 -8.674 -10.289 1.00 90.44 191 ASN A O 1
ATOM 1551 N N . HIS A 1 192 ? 8.781 -10.130 -8.618 1.00 92.75 192 HIS A N 1
ATOM 1552 C CA . HIS A 1 192 ? 7.459 -10.768 -8.652 1.00 92.75 192 HIS A CA 1
ATOM 1553 C C . HIS A 1 192 ? 6.663 -10.504 -7.366 1.00 92.75 192 HIS A C 1
ATOM 1555 O O . HIS A 1 192 ? 5.795 -11.300 -7.000 1.00 92.75 192 HIS A O 1
ATOM 1561 N N . ILE A 1 193 ? 7.000 -9.427 -6.653 1.00 94.25 193 ILE A N 1
ATOM 1562 C CA . ILE A 1 193 ? 6.311 -8.959 -5.453 1.00 94.25 193 ILE A CA 1
ATOM 1563 C C . ILE A 1 193 ? 5.880 -7.518 -5.716 1.00 94.25 193 ILE A C 1
ATOM 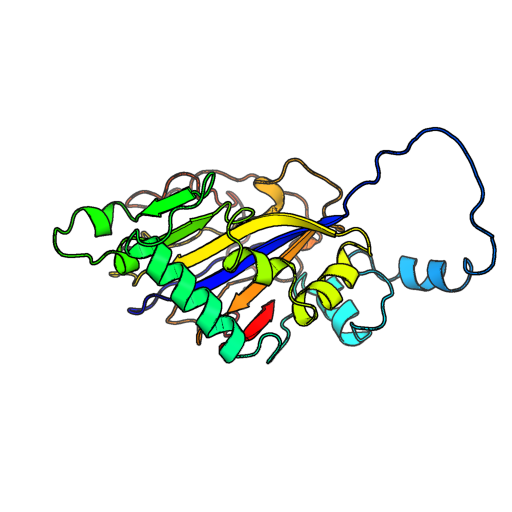1565 O O . ILE A 1 193 ? 6.700 -6.692 -6.116 1.00 94.25 193 ILE A O 1
ATOM 1569 N N . VAL A 1 194 ? 4.608 -7.212 -5.482 1.00 95.88 194 VAL A N 1
ATOM 1570 C CA . VAL A 1 194 ? 4.049 -5.870 -5.678 1.00 95.88 194 VAL A CA 1
ATOM 1571 C C . VAL A 1 194 ? 3.136 -5.510 -4.515 1.00 95.88 194 VAL A C 1
ATOM 1573 O O . VAL A 1 194 ? 2.430 -6.363 -3.981 1.00 95.88 194 VAL A O 1
ATOM 1576 N N . CYS A 1 195 ? 3.174 -4.250 -4.102 1.00 96.69 195 CYS A N 1
ATOM 1577 C CA . CYS A 1 195 ? 2.210 -3.685 -3.171 1.00 96.69 195 CYS A CA 1
ATOM 1578 C C . CYS A 1 195 ? 1.099 -3.026 -3.986 1.00 96.69 195 CYS A C 1
ATOM 1580 O O . CYS A 1 195 ? 1.420 -2.287 -4.907 1.00 96.69 195 CYS A O 1
ATOM 1582 N N . ALA A 1 196 ? -0.162 -3.292 -3.651 1.00 96.88 196 ALA A N 1
ATOM 1583 C CA . ALA A 1 196 ? -1.277 -2.457 -4.085 1.00 96.88 196 ALA A CA 1
ATOM 1584 C C . ALA A 1 196 ? -1.766 -1.657 -2.883 1.00 96.88 196 ALA A C 1
ATOM 1586 O O . ALA A 1 196 ? -2.213 -2.243 -1.880 1.00 96.88 196 ALA A O 1
ATOM 1587 N N . TRP A 1 197 ? -1.664 -0.338 -2.973 1.00 96.12 197 TRP A N 1
ATOM 1588 C CA . TRP A 1 197 ? -2.049 0.577 -1.913 1.00 96.12 197 TRP A CA 1
ATOM 1589 C C . TRP A 1 197 ? -3.134 1.532 -2.405 1.00 96.12 197 TRP A C 1
ATOM 1591 O O . TRP A 1 197 ? -2.880 2.394 -3.240 1.00 96.12 197 TRP A O 1
ATOM 1601 N N . THR A 1 198 ? -4.336 1.427 -1.839 1.00 97.25 198 THR A N 1
ATOM 1602 C CA . THR A 1 198 ? -5.482 2.267 -2.201 1.00 97.25 198 THR A CA 1
ATOM 1603 C C . THR A 1 198 ? -5.776 3.300 -1.116 1.00 97.25 198 THR A C 1
ATOM 1605 O O . THR A 1 198 ? -5.979 2.978 0.063 1.00 97.25 198 THR A O 1
ATOM 1608 N N . ALA A 1 199 ? -5.891 4.557 -1.541 1.00 95.31 199 ALA A N 1
ATOM 1609 C CA . ALA A 1 199 ? -6.401 5.664 -0.745 1.00 95.31 199 ALA A CA 1
ATOM 1610 C C . ALA A 1 199 ? -7.899 5.474 -0.442 1.00 95.31 199 ALA A C 1
ATOM 1612 O O . ALA A 1 199 ? -8.722 5.531 -1.356 1.00 95.31 199 ALA A O 1
ATOM 1613 N N . MET A 1 200 ? -8.297 5.297 0.826 1.00 94.38 200 MET A N 1
ATOM 1614 C CA . MET A 1 200 ? -9.730 5.224 1.169 1.00 94.38 200 MET A CA 1
ATOM 1615 C C . MET A 1 200 ? -10.374 6.611 1.300 1.00 94.38 200 MET A C 1
ATOM 1617 O O . MET A 1 200 ? -11.593 6.745 1.234 1.00 94.38 200 MET A O 1
ATOM 1621 N N . GLU A 1 201 ? -9.572 7.663 1.422 1.00 90.75 201 GLU A N 1
ATOM 1622 C CA . GLU A 1 201 ? -9.988 9.065 1.518 1.00 90.75 201 GLU A CA 1
ATOM 1623 C C . GLU A 1 201 ? -8.962 9.979 0.837 1.00 90.75 201 GLU A C 1
ATOM 1625 O O . GLU A 1 201 ? -7.942 9.506 0.345 1.00 90.75 201 GLU A O 1
ATOM 1630 N N . LYS A 1 202 ? -9.210 11.293 0.798 1.00 91.88 202 LYS A N 1
ATOM 1631 C CA . LYS A 1 202 ? -8.244 12.245 0.238 1.00 91.88 202 LYS A CA 1
ATOM 1632 C C . LYS A 1 202 ? -6.992 12.344 1.106 1.00 91.88 202 LYS A C 1
ATOM 1634 O O . LYS A 1 202 ? -7.064 12.676 2.291 1.00 91.88 202 LYS A O 1
ATOM 1639 N N . ILE A 1 203 ? -5.834 12.164 0.482 1.00 86.69 203 ILE A N 1
ATOM 1640 C CA . ILE A 1 203 ? -4.524 12.201 1.118 1.00 86.69 203 ILE A CA 1
ATOM 1641 C C . ILE A 1 203 ? -3.594 13.198 0.405 1.00 86.69 203 ILE A C 1
ATOM 1643 O O . ILE A 1 203 ? -3.527 13.266 -0.815 1.00 86.69 203 ILE A O 1
ATOM 1647 N N . ASN A 1 204 ? -2.847 13.981 1.170 1.00 86.38 204 ASN A N 1
ATOM 1648 C CA . ASN A 1 204 ? -1.952 15.047 0.752 1.00 86.38 204 ASN A CA 1
ATOM 1649 C C . ASN A 1 204 ? -0.754 15.158 1.711 1.00 86.38 204 ASN A C 1
ATOM 1651 O O . ASN A 1 204 ? -0.664 14.448 2.718 1.00 86.38 204 ASN A O 1
ATOM 1655 N N . ARG A 1 205 ? 0.179 16.068 1.419 1.00 83.56 205 ARG A N 1
ATOM 1656 C CA . ARG A 1 205 ? 1.369 16.301 2.255 1.00 83.56 205 ARG A CA 1
ATOM 1657 C C . ARG A 1 205 ? 1.063 16.647 3.695 1.00 83.56 205 ARG A C 1
ATOM 1659 O O . ARG A 1 205 ? 1.770 16.198 4.591 1.00 83.56 205 ARG A O 1
ATOM 1666 N N . GLN A 1 206 ? 0.040 17.470 3.908 1.00 78.56 206 GLN A N 1
ATOM 1667 C CA . GLN A 1 206 ? -0.329 17.871 5.255 1.00 78.56 206 GLN A CA 1
ATOM 1668 C C . GLN A 1 206 ? -0.739 16.625 6.019 1.00 78.56 206 GLN A C 1
ATOM 1670 O O . GLN A 1 206 ? -0.332 16.463 7.162 1.00 78.56 206 GLN A O 1
ATOM 1675 N N . ASN A 1 207 ? -1.525 15.755 5.376 1.00 75.75 207 ASN A N 1
ATOM 1676 C CA . ASN A 1 207 ? -2.267 14.655 5.965 1.00 75.75 207 ASN A CA 1
ATOM 1677 C C . ASN A 1 207 ? -1.684 13.277 5.631 1.00 75.75 207 ASN A C 1
ATOM 1679 O O . ASN A 1 207 ? -2.402 12.302 5.606 1.00 75.75 207 ASN A O 1
ATOM 1683 N N . GLY A 1 208 ? -0.380 13.118 5.477 1.00 77.19 208 GLY A N 1
ATOM 1684 C CA . GLY A 1 208 ? 0.224 11.782 5.517 1.00 77.19 208 GLY A CA 1
ATOM 1685 C C . GLY A 1 208 ? 0.149 11.019 4.222 1.00 77.19 208 GLY A C 1
ATOM 1686 O O . GLY A 1 208 ? -0.028 9.803 4.271 1.00 77.19 208 GLY A O 1
ATOM 1687 N N . CYS A 1 209 ? 0.374 11.700 3.103 1.00 84.56 209 CYS A N 1
ATOM 1688 C CA . CYS A 1 209 ? 0.678 11.042 1.841 1.00 84.56 209 CYS A CA 1
ATOM 1689 C C . CYS A 1 209 ? 1.938 10.194 1.907 1.00 84.56 209 CYS A C 1
ATOM 1691 O O . CYS A 1 209 ? 2.856 10.476 2.685 1.00 84.56 209 CYS A O 1
ATOM 1693 N N . LEU A 1 210 ? 1.986 9.187 1.038 1.00 86.56 210 LEU A N 1
ATOM 1694 C CA . LEU A 1 210 ? 3.204 8.433 0.828 1.00 86.56 210 LEU A CA 1
ATOM 1695 C C . LEU A 1 210 ? 4.306 9.338 0.270 1.00 86.56 210 LEU A C 1
ATOM 1697 O O . LEU A 1 210 ? 4.056 10.318 -0.430 1.00 86.56 210 LEU A O 1
ATOM 1701 N N . VAL A 1 211 ? 5.539 8.993 0.592 1.00 87.62 211 VAL A N 1
ATOM 1702 C CA . VAL A 1 211 ? 6.763 9.611 0.127 1.00 87.62 211 VAL A CA 1
ATOM 1703 C C . VAL A 1 211 ? 7.627 8.482 -0.385 1.00 87.62 211 VAL A C 1
ATOM 1705 O O . VAL A 1 211 ? 7.965 7.563 0.366 1.00 87.62 211 VAL A O 1
ATOM 1708 N N . VAL A 1 212 ? 7.961 8.571 -1.663 1.00 88.69 212 VAL A N 1
ATOM 1709 C CA . VAL A 1 212 ? 8.754 7.586 -2.394 1.00 88.69 212 VAL A CA 1
ATOM 1710 C C . VAL A 1 212 ? 10.038 8.229 -2.894 1.00 88.69 212 VAL A C 1
ATOM 1712 O O . VAL A 1 212 ? 10.094 9.438 -3.132 1.00 88.69 212 VAL A O 1
ATOM 1715 N N . LEU A 1 213 ? 11.072 7.405 -3.044 1.00 92.31 213 LEU A N 1
ATOM 1716 C CA . LEU A 1 213 ? 12.356 7.782 -3.630 1.00 92.31 213 LEU A CA 1
ATOM 1717 C C . LEU A 1 213 ? 12.459 7.066 -4.985 1.00 92.31 213 LEU A C 1
ATOM 1719 O O . LEU A 1 213 ? 12.730 5.858 -4.999 1.00 92.31 213 LEU A O 1
ATOM 1723 N N . PRO A 1 214 ? 12.189 7.758 -6.108 1.00 93.31 214 PRO A N 1
ATOM 1724 C CA . PRO A 1 214 ? 12.177 7.143 -7.432 1.00 93.31 214 PRO A CA 1
ATOM 1725 C C . PRO A 1 214 ? 13.485 6.411 -7.749 1.00 93.31 214 PRO A C 1
ATOM 1727 O O . PRO A 1 214 ? 14.568 6.843 -7.356 1.00 93.31 214 PRO A O 1
ATOM 1730 N N . GLY A 1 215 ? 13.385 5.273 -8.435 1.00 92.31 215 GLY A N 1
ATOM 1731 C CA . GLY A 1 215 ? 14.542 4.494 -8.894 1.00 92.31 215 GLY A CA 1
ATOM 1732 C C . GLY A 1 215 ? 15.198 3.612 -7.827 1.00 92.31 215 GLY A C 1
ATOM 1733 O O . GLY A 1 215 ? 15.855 2.640 -8.172 1.00 92.31 215 GLY A O 1
ATOM 1734 N N . THR A 1 216 ? 14.943 3.830 -6.533 1.00 92.19 216 THR A N 1
ATOM 1735 C CA . THR A 1 216 ? 15.560 3.024 -5.452 1.00 92.19 216 THR A CA 1
ATOM 1736 C C . THR A 1 216 ? 15.227 1.531 -5.494 1.00 92.19 216 THR A C 1
ATOM 1738 O O . THR A 1 216 ? 15.961 0.718 -4.941 1.00 92.19 216 THR A O 1
ATOM 1741 N N . HIS A 1 217 ? 14.147 1.140 -6.174 1.00 93.00 217 HIS A N 1
ATOM 1742 C CA . HIS A 1 217 ? 13.771 -0.262 -6.365 1.00 93.00 217 HIS A CA 1
ATOM 1743 C C . HIS A 1 217 ? 14.786 -1.087 -7.183 1.00 93.00 217 HIS A C 1
ATOM 1745 O O . HIS A 1 217 ? 14.744 -2.314 -7.111 1.00 93.00 217 HIS A O 1
ATOM 1751 N N . THR A 1 218 ? 15.687 -0.447 -7.941 1.00 91.62 218 THR A N 1
ATOM 1752 C CA . THR A 1 218 ? 16.739 -1.139 -8.705 1.00 91.62 218 THR A CA 1
ATOM 1753 C C . THR A 1 218 ? 17.984 -1.441 -7.873 1.00 91.62 218 THR A C 1
ATOM 1755 O O . THR A 1 218 ? 18.843 -2.191 -8.338 1.00 91.62 218 THR A O 1
ATOM 1758 N N . GLY A 1 219 ? 18.098 -0.829 -6.689 1.00 89.31 219 GLY A N 1
ATOM 1759 C CA . GLY A 1 219 ? 19.197 -1.025 -5.750 1.00 89.31 219 GLY A CA 1
ATOM 1760 C C . GLY A 1 219 ? 19.075 -2.319 -4.944 1.00 89.31 219 GLY A C 1
ATOM 1761 O O . GLY A 1 219 ? 18.192 -3.150 -5.171 1.00 89.31 219 GLY A O 1
ATOM 1762 N N . GLU A 1 220 ? 19.981 -2.484 -3.986 1.00 90.44 220 GLU A N 1
ATOM 1763 C CA . GLU A 1 220 ? 19.971 -3.622 -3.069 1.00 90.44 220 GLU A CA 1
ATOM 1764 C C . GLU A 1 220 ? 18.988 -3.409 -1.903 1.00 90.44 220 GLU A C 1
ATOM 1766 O O . GLU A 1 220 ? 18.365 -2.353 -1.745 1.00 90.44 220 GLU A O 1
ATOM 1771 N N . LEU A 1 221 ? 18.803 -4.455 -1.094 1.00 90.50 221 LEU A N 1
ATOM 1772 C CA . LEU A 1 221 ? 18.101 -4.331 0.178 1.00 90.50 221 LEU A CA 1
ATOM 1773 C C . LEU A 1 221 ? 19.050 -3.676 1.186 1.00 90.50 221 LEU A C 1
ATOM 1775 O O . LEU A 1 221 ? 20.045 -4.282 1.577 1.00 90.50 221 LEU A O 1
ATOM 1779 N N . GLU A 1 222 ? 18.729 -2.457 1.599 1.00 91.44 222 GLU A N 1
ATOM 1780 C CA . GLU A 1 222 ? 19.530 -1.700 2.555 1.00 91.44 222 GLU A CA 1
ATOM 1781 C C . GLU A 1 222 ? 19.437 -2.294 3.969 1.00 91.44 222 GLU A C 1
ATOM 1783 O O . GLU A 1 222 ? 18.454 -2.958 4.300 1.00 91.44 222 GLU A O 1
ATOM 1788 N N . PRO A 1 223 ? 20.414 -2.034 4.853 1.00 91.50 223 PRO A N 1
ATOM 1789 C CA . PRO A 1 223 ? 20.288 -2.366 6.266 1.00 91.50 223 PRO A CA 1
ATOM 1790 C C . PRO A 1 223 ? 19.172 -1.556 6.943 1.00 91.50 223 PRO A C 1
ATOM 1792 O O . PRO A 1 223 ? 19.202 -0.318 6.956 1.00 91.50 223 PRO A O 1
ATOM 1795 N N . HIS A 1 224 ? 18.223 -2.251 7.578 1.00 91.00 224 HIS A N 1
ATOM 1796 C CA . HIS A 1 224 ? 17.193 -1.635 8.420 1.00 91.00 224 HIS A CA 1
ATOM 1797 C C . HIS A 1 224 ? 17.492 -1.817 9.907 1.00 91.00 224 HIS A C 1
ATOM 1799 O O . HIS A 1 224 ? 18.001 -2.847 10.346 1.00 91.00 224 HIS A O 1
ATOM 1805 N N . GLY A 1 225 ? 17.112 -0.823 10.702 1.00 87.88 225 GLY A N 1
ATOM 1806 C CA . GLY A 1 225 ? 17.172 -0.865 12.158 1.00 87.88 225 GLY A CA 1
ATOM 1807 C C . GLY A 1 225 ? 16.173 0.100 12.784 1.00 87.88 225 GLY A C 1
ATOM 1808 O O . GLY A 1 225 ? 15.441 0.797 12.080 1.00 87.88 225 GLY A O 1
ATOM 1809 N N . TYR A 1 226 ? 16.114 0.141 14.113 1.00 83.69 226 TYR A N 1
ATOM 1810 C CA . TYR A 1 226 ? 15.288 1.140 14.788 1.00 83.69 226 TYR A CA 1
ATOM 1811 C C . TYR A 1 226 ? 15.842 2.550 14.523 1.00 83.69 226 TYR A C 1
ATOM 1813 O O . TYR A 1 226 ? 17.052 2.749 14.660 1.00 83.69 226 TYR A O 1
ATOM 1821 N N . PRO A 1 227 ? 14.993 3.522 14.142 1.00 75.06 227 PRO A N 1
ATOM 1822 C CA . PRO A 1 227 ? 15.425 4.904 13.988 1.00 75.06 227 PRO A CA 1
ATOM 1823 C C . PRO A 1 227 ? 15.907 5.482 15.319 1.00 75.06 227 PRO A C 1
ATOM 1825 O O . PRO A 1 227 ? 15.278 5.266 16.356 1.00 75.06 227 PRO A O 1
ATOM 1828 N N . ASP A 1 228 ? 16.966 6.286 15.272 1.00 75.19 228 ASP A N 1
ATOM 1829 C CA . ASP A 1 228 ? 17.428 7.069 16.420 1.00 75.19 228 ASP A CA 1
ATOM 1830 C C . ASP A 1 228 ? 16.619 8.375 16.534 1.00 75.19 228 ASP A C 1
ATOM 1832 O O . ASP A 1 228 ? 17.061 9.460 16.148 1.00 75.19 228 ASP A O 1
ATOM 1836 N N . TRP A 1 229 ? 15.353 8.260 16.950 1.00 72.62 229 TRP A N 1
ATOM 1837 C CA . TRP A 1 229 ? 14.438 9.396 17.111 1.00 72.62 229 TRP A CA 1
ATOM 1838 C C . TRP A 1 229 ? 14.179 9.713 18.586 1.00 72.62 229 TRP A C 1
ATOM 1840 O O . TRP A 1 229 ? 13.864 8.836 19.395 1.00 72.62 229 TRP A O 1
ATOM 1850 N N . LYS A 1 230 ? 14.230 11.008 18.931 1.00 59.94 230 LYS A N 1
ATOM 1851 C CA . LYS A 1 230 ? 13.824 11.496 20.257 1.00 59.94 230 LYS A CA 1
ATOM 1852 C C . LYS A 1 230 ? 12.341 11.180 20.489 1.00 59.94 230 LYS A C 1
ATOM 1854 O O . LYS A 1 230 ? 11.504 11.583 19.692 1.00 59.94 230 LYS A O 1
ATOM 1859 N N . GLY A 1 231 ? 12.027 10.500 21.593 1.00 61.59 231 GLY A N 1
ATOM 1860 C CA . GLY A 1 231 ? 10.656 10.103 21.951 1.00 61.59 231 GLY A CA 1
ATOM 1861 C C . GLY A 1 231 ? 10.312 8.638 21.659 1.00 61.59 231 GLY A C 1
ATOM 1862 O O . GLY A 1 231 ? 9.242 8.185 22.060 1.00 61.59 231 GLY A O 1
ATOM 1863 N N . GLY A 1 232 ? 11.233 7.885 21.048 1.00 59.56 232 GLY A N 1
ATOM 1864 C CA . GLY A 1 232 ? 11.036 6.478 20.710 1.00 59.56 232 GLY A CA 1
ATOM 1865 C C . GLY A 1 232 ? 10.249 6.280 19.415 1.0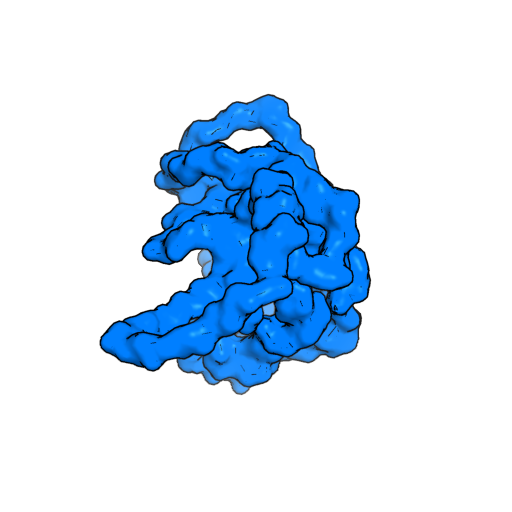0 59.56 232 GLY A C 1
ATOM 1866 O O . GLY A 1 232 ? 9.670 7.207 18.853 1.00 59.56 232 GLY A O 1
ATOM 1867 N N . VAL A 1 233 ? 10.257 5.044 18.924 1.00 61.47 233 VAL A N 1
ATOM 1868 C CA . VAL A 1 233 ? 9.576 4.637 17.692 1.00 61.47 233 VAL A CA 1
ATOM 1869 C C . VAL A 1 233 ? 8.629 3.493 18.034 1.00 61.47 233 VAL A C 1
ATOM 1871 O O . VAL A 1 233 ? 8.929 2.677 18.911 1.00 61.47 233 VAL A O 1
ATOM 1874 N N . ASN A 1 234 ? 7.482 3.421 17.355 1.00 64.75 234 ASN A N 1
ATOM 1875 C CA . ASN A 1 234 ? 6.596 2.267 17.468 1.00 64.75 234 ASN A CA 1
ATOM 1876 C C . ASN A 1 234 ? 7.378 0.966 17.217 1.00 64.75 234 ASN A C 1
ATOM 1878 O O . ASN A 1 234 ? 8.220 0.884 16.319 1.00 64.75 234 ASN A O 1
ATOM 1882 N N . LYS A 1 235 ? 7.115 -0.064 18.029 1.00 65.38 235 LYS A N 1
ATOM 1883 C CA . LYS A 1 235 ? 7.760 -1.375 17.864 1.00 65.38 235 LYS A CA 1
ATOM 1884 C C . LYS A 1 235 ? 7.535 -1.886 16.436 1.00 65.38 235 LYS A C 1
ATOM 1886 O O . LYS A 1 235 ? 6.448 -1.710 15.891 1.00 65.38 235 LYS A O 1
ATOM 1891 N N . MET A 1 236 ? 8.549 -2.535 15.862 1.00 70.31 236 MET A N 1
ATOM 1892 C CA . MET A 1 236 ? 8.558 -3.058 14.484 1.00 70.31 236 MET A CA 1
ATOM 1893 C C . MET A 1 236 ? 8.582 -2.016 13.355 1.00 70.31 236 MET A C 1
ATOM 1895 O O . MET A 1 236 ? 8.422 -2.387 12.198 1.00 70.31 236 MET A O 1
ATOM 1899 N N . TYR A 1 237 ? 8.810 -0.732 13.640 1.00 75.00 237 TYR A N 1
ATOM 1900 C CA . TYR A 1 237 ? 8.975 0.293 12.604 1.00 75.00 237 TYR A CA 1
ATOM 1901 C C . TYR A 1 237 ? 10.467 0.482 12.307 1.00 75.00 237 TYR A C 1
ATOM 1903 O O . TYR A 1 237 ? 11.081 1.457 12.742 1.00 75.00 237 TYR A O 1
ATOM 1911 N N . HIS A 1 238 ? 11.063 -0.475 11.595 1.00 83.94 238 HIS A N 1
ATOM 1912 C CA . HIS A 1 238 ? 12.464 -0.386 11.183 1.00 83.94 238 HIS A CA 1
ATOM 1913 C C . HIS A 1 238 ? 12.613 0.514 9.960 1.00 83.94 238 HIS A C 1
ATOM 1915 O O . HIS A 1 238 ? 11.831 0.426 9.013 1.00 83.94 238 HIS A O 1
ATOM 1921 N N . GLY A 1 239 ? 13.632 1.365 9.987 1.00 84.62 239 GLY A N 1
ATOM 1922 C CA . GLY A 1 239 ? 14.000 2.257 8.900 1.00 84.62 239 GLY A CA 1
ATOM 1923 C C . GLY A 1 239 ? 15.367 1.928 8.319 1.00 84.62 239 GLY A C 1
ATOM 1924 O O . GLY A 1 239 ? 16.209 1.348 9.000 1.00 84.62 239 GLY A O 1
ATOM 1925 N N . ILE A 1 240 ? 15.589 2.335 7.073 1.00 86.81 240 ILE A N 1
ATOM 1926 C CA . ILE A 1 240 ? 16.893 2.326 6.413 1.00 86.81 240 ILE A CA 1
ATOM 1927 C C . ILE A 1 240 ? 17.859 3.171 7.246 1.00 86.81 240 ILE A C 1
ATOM 1929 O O . ILE A 1 240 ? 17.584 4.339 7.531 1.00 86.81 240 ILE A O 1
ATOM 1933 N N . GLN A 1 241 ? 18.992 2.588 7.633 1.00 84.12 241 GLN A N 1
ATOM 1934 C CA . GLN A 1 241 ? 19.980 3.269 8.477 1.00 84.12 241 GLN A CA 1
ATOM 1935 C C . GLN A 1 241 ? 20.848 4.265 7.702 1.00 84.12 241 GLN A C 1
ATOM 1937 O O . GLN A 1 241 ? 21.378 5.207 8.287 1.00 84.12 241 GLN A O 1
ATOM 1942 N N . LYS A 1 242 ? 21.014 4.051 6.393 1.00 79.94 242 LYS A N 1
ATOM 1943 C CA . LYS A 1 242 ? 21.856 4.871 5.521 1.00 79.94 242 LYS A CA 1
ATOM 1944 C C . LYS A 1 242 ? 21.105 5.189 4.237 1.00 79.94 242 LYS A C 1
ATOM 1946 O O . LYS A 1 242 ? 20.820 4.298 3.453 1.00 79.94 242 LYS A O 1
ATOM 1951 N N . PHE A 1 243 ? 20.786 6.458 4.029 1.00 77.19 243 PHE A N 1
ATOM 1952 C CA . PHE A 1 243 ? 20.252 6.952 2.764 1.00 77.19 243 PHE A CA 1
ATOM 1953 C C . PHE A 1 243 ? 20.789 8.362 2.521 1.00 77.19 243 PHE A C 1
ATOM 1955 O O . PHE A 1 243 ? 21.115 9.071 3.477 1.00 77.19 243 PHE A O 1
ATOM 1962 N N . ASP A 1 244 ? 20.892 8.769 1.257 1.00 81.44 244 ASP A N 1
ATOM 1963 C CA . ASP A 1 244 ? 21.279 10.137 0.922 1.00 81.44 244 ASP A CA 1
ATOM 1964 C C . ASP A 1 244 ? 20.128 11.092 1.290 1.00 81.44 244 ASP A C 1
ATOM 1966 O O . ASP A 1 244 ? 19.039 11.001 0.710 1.00 81.44 244 ASP A O 1
ATOM 1970 N N . PRO A 1 245 ? 20.316 12.017 2.251 1.00 78.88 245 PRO A N 1
ATOM 1971 C CA . PRO A 1 245 ? 19.263 12.946 2.637 1.00 78.88 245 PRO A CA 1
ATOM 1972 C C . PRO A 1 245 ? 18.830 13.862 1.486 1.00 78.88 245 PRO A C 1
ATOM 1974 O O . PRO A 1 245 ? 17.677 14.308 1.509 1.00 78.88 245 PRO A O 1
ATOM 1977 N N . ASN A 1 246 ? 19.709 14.098 0.505 1.00 84.00 246 ASN A N 1
ATOM 1978 C CA . ASN A 1 246 ? 19.474 14.941 -0.667 1.00 84.00 246 ASN A CA 1
ATOM 1979 C C . ASN A 1 246 ? 18.810 14.193 -1.827 1.00 84.00 246 ASN A C 1
ATOM 1981 O O . ASN A 1 246 ? 18.463 14.819 -2.828 1.00 84.00 246 ASN A O 1
ATOM 1985 N N . GLN A 1 247 ? 18.618 12.877 -1.702 1.00 84.88 247 GLN A N 1
ATOM 1986 C CA . GLN A 1 247 ? 17.931 12.098 -2.719 1.00 84.88 247 GLN A CA 1
ATOM 1987 C C . GLN A 1 247 ? 16.521 12.646 -2.951 1.00 84.88 247 GLN A C 1
ATOM 1989 O O . GLN A 1 247 ? 15.791 12.942 -1.999 1.00 84.88 247 GLN A O 1
ATOM 1994 N N . GLU A 1 248 ? 16.143 12.770 -4.225 1.00 88.00 248 GLU A N 1
ATOM 1995 C CA . GLU A 1 248 ? 14.837 13.284 -4.624 1.00 88.00 248 GLU A CA 1
ATOM 1996 C C . GLU A 1 248 ? 13.704 12.467 -3.989 1.00 88.00 248 GLU A C 1
ATOM 1998 O O . GLU A 1 248 ? 13.713 11.233 -3.986 1.00 88.00 248 GLU A O 1
ATOM 2003 N N . ARG A 1 249 ? 12.706 13.176 -3.447 1.00 88.69 249 ARG A N 1
ATOM 2004 C CA . ARG A 1 249 ? 11.538 12.574 -2.800 1.00 88.69 249 ARG A CA 1
ATOM 2005 C C . ARG A 1 249 ? 10.261 13.099 -3.419 1.00 88.69 249 ARG A C 1
ATOM 2007 O O . ARG A 1 249 ? 10.004 14.305 -3.405 1.00 88.69 249 ARG A O 1
ATOM 2014 N N . ILE A 1 250 ? 9.408 12.183 -3.848 1.00 90.19 250 ILE A N 1
ATOM 2015 C CA . ILE A 1 250 ? 8.084 12.510 -4.369 1.00 90.19 250 ILE A CA 1
ATOM 2016 C C . ILE A 1 250 ? 7.058 12.252 -3.278 1.00 90.19 250 ILE A C 1
ATOM 2018 O O . ILE A 1 250 ? 7.035 11.178 -2.687 1.00 90.19 250 ILE A O 1
ATOM 2022 N N . HIS A 1 251 ? 6.218 13.250 -3.014 1.00 89.88 251 HIS A N 1
ATOM 2023 C CA . HIS A 1 251 ? 5.066 13.130 -2.124 1.00 89.88 251 HIS A CA 1
ATOM 2024 C C . HIS A 1 251 ? 3.831 12.831 -2.974 1.00 89.88 251 HIS A C 1
ATOM 2026 O O . HIS A 1 251 ? 3.536 13.571 -3.912 1.00 89.88 251 HIS A O 1
ATOM 2032 N N . LEU A 1 252 ? 3.139 11.745 -2.662 1.00 90.38 252 LEU A N 1
ATOM 2033 C CA . LEU A 1 252 ? 2.090 11.159 -3.488 1.00 90.38 252 LEU A CA 1
ATOM 2034 C C . LEU A 1 252 ? 0.717 11.547 -2.956 1.00 90.38 252 LEU A C 1
ATOM 2036 O O . LEU A 1 252 ? 0.089 10.808 -2.200 1.00 90.38 252 LEU A O 1
ATOM 2040 N N . GLU A 1 253 ? 0.272 12.744 -3.320 1.00 92.44 253 GLU A N 1
ATOM 2041 C CA . GLU A 1 253 ? -1.085 13.186 -3.006 1.00 92.44 253 GLU A CA 1
ATOM 2042 C C . GLU A 1 253 ? -2.097 12.426 -3.871 1.00 92.44 253 GLU A C 1
ATOM 2044 O O . GLU A 1 253 ? -1.941 12.326 -5.091 1.00 92.44 253 GLU A O 1
ATOM 2049 N N . MET A 1 254 ? -3.117 11.864 -3.232 1.00 93.56 254 MET A N 1
ATOM 2050 C CA . MET A 1 254 ? -4.055 10.915 -3.823 1.00 93.56 254 MET A CA 1
ATOM 2051 C C . MET A 1 254 ? -5.473 11.251 -3.372 1.00 93.56 254 MET A C 1
ATOM 2053 O O . MET A 1 254 ? -5.716 11.515 -2.198 1.00 93.56 254 MET A O 1
ATOM 2057 N N . GLU A 1 255 ? -6.422 11.242 -4.300 1.00 95.88 255 GLU A N 1
ATOM 2058 C CA . GLU A 1 255 ? -7.843 11.282 -3.951 1.00 95.88 255 GLU A CA 1
ATOM 2059 C C . GLU A 1 255 ? -8.326 9.878 -3.560 1.00 95.88 255 GLU A C 1
ATOM 2061 O O . GLU A 1 255 ? -7.668 8.877 -3.857 1.00 95.88 255 GLU A O 1
ATOM 2066 N N . SER A 1 256 ? -9.493 9.803 -2.918 1.00 95.06 256 SER A N 1
ATOM 2067 C CA . SER A 1 256 ? -10.134 8.521 -2.601 1.00 95.06 256 SER A CA 1
ATOM 2068 C C . SER A 1 256 ? -10.298 7.664 -3.863 1.00 95.06 256 SER A C 1
ATOM 2070 O O . SER A 1 256 ? -10.691 8.168 -4.918 1.00 95.06 256 SER A O 1
ATOM 2072 N N . GLY A 1 257 ? -9.963 6.378 -3.765 1.00 96.06 257 GLY A N 1
ATOM 2073 C CA . GLY A 1 257 ? -10.043 5.418 -4.867 1.00 96.06 257 GLY A CA 1
ATOM 2074 C C . GLY A 1 257 ? -8.856 5.424 -5.827 1.00 96.06 257 GLY A C 1
ATOM 2075 O O . GLY A 1 257 ? -8.825 4.604 -6.746 1.00 96.06 257 GLY A O 1
ATOM 2076 N N . MET A 1 258 ? -7.871 6.310 -5.644 1.00 97.56 258 MET A N 1
ATOM 2077 C CA . MET A 1 258 ? -6.579 6.174 -6.323 1.00 97.56 258 MET A CA 1
ATOM 2078 C C . MET A 1 258 ? -5.761 5.045 -5.684 1.00 97.56 258 MET A C 1
ATOM 2080 O O . MET A 1 258 ? -5.791 4.874 -4.464 1.00 97.56 258 MET A O 1
ATOM 2084 N N . ASP A 1 259 ? -5.008 4.324 -6.509 1.00 96.56 259 ASP A N 1
ATOM 2085 C CA . ASP A 1 259 ? -4.138 3.212 -6.108 1.00 96.56 259 ASP A CA 1
ATOM 2086 C C . ASP A 1 259 ? -2.690 3.462 -6.561 1.00 96.56 259 ASP A C 1
ATOM 2088 O O . ASP A 1 259 ? -2.474 4.179 -7.547 1.00 96.56 259 ASP A O 1
ATOM 2092 N N . ILE A 1 260 ? -1.711 2.927 -5.828 1.00 93.94 260 ILE A N 1
ATOM 2093 C CA . ILE A 1 260 ? -0.274 2.981 -6.144 1.00 93.94 260 ILE A CA 1
ATOM 2094 C C . ILE A 1 260 ? 0.423 1.637 -5.936 1.00 93.94 260 ILE A C 1
ATOM 2096 O O . ILE A 1 260 ? 0.098 0.961 -4.931 1.00 93.94 260 ILE A O 1
#

Foldseek 3Di:
DWWWWDAAQAWFKKKKWKKFADDDPPPPDDDDDDPDPPPPLVVVCVVADQFHDDDPDDPVQRVQCQFFVDGKDAQLAPLVLLVLVVVVLVCVLQVVDDFPPKDWDFDPVQVPPPPDRSNQRTFKIKDCCRPPSSVVVVVPPSQVSVLCRQQNPRMDGDIIMMGTQHHDPVQCQSIQATADPCVVPPDDDPSRMDMKMFGSAWDDRNHIFIKGQTPCVVDDHADWDFDPDPPGYPPPRTYRPDDDPPGDIDGDGGGGNMID

Organism: NCBI:txid392030

Sequence (260 aa):
MSVISQSSPFARQFLCTIFAKRLETINYHSRFYSQNKATVDNAQQAQYRFSLPNVILSDEQRQSYEKNGFLVVRNLVAPEKLEVFRKRFQDVCTGKVKVLGMTVMKDIAIAKSEFADGEKAITKIQDFTLDDELFKYCCLPEIVKYVENFTGPNIMAMHTMLINKPPDPGTQSSRHPLHQDLYYFPFRPANHIVCAWTAMEKINRQNGCLVVLPGTHTGELEPHGYPDWKGGVNKMYHGIQKFDPNQERIHLEMESGMDI

Secondary structure (DSSP, 8-state):
---EE---SS-EEEEEEEEEE------S------SSSHHHHHHHHHH-SS----TTS-HHHHHHHHHHS---BTT-S-HHHHHHHHHHHHHHHTTS---TT-EEEE-HHHHTSTT--HHHHEEEEE-GGG-TTGGGGGG-HHHHHHHHHHH-SSEEEEEEEEEEEPPP-SS-TTPBPS--GGGG-----GGGEEEEEEESS-B-TTTT-EEE-TTGGGS--PPEE----TT---TT--EES---TTS--EEE-B-TT-B-

InterPro domains:
  IPR008775 Phytanoyl-CoA dioxygenase-like [PF05721] (65-257)
  IPR047128 Phytanoyl-CoA dioxygenase [PTHR21308] (35-257)